Protein AF-A0A708JAF6-F1 (afdb_monomer_lite)

Organism: Salmonella typhimurium (NCBI:txid90371)

pLDDT: mean 87.34, std 10.67, range [42.62, 97.62]

Secondary structure (DSSP, 8-state):
----TTSSHHHHHHHHHHHHHHHHHHHHHHHHHHHHHHHTTS------HHHHHHHHHHHHHHHHHHHHHTTTS-SS-S-HHHHHHHHHHHHHHHHHHHHHHHHHH-SS--HHHHHHHHHHHHHHHHHHHHHHHHHHTTPPPPHHHHHHHHHHHHHHHHHHHHHHHHHH---------TT-EEEETTEEEE----EEEE-SS-EEEE-

Structure (mmCIF, N/CA/C/O backbone):
data_AF-A0A708JAF6-F1
#
_entry.id   AF-A0A708JAF6-F1
#
loop_
_atom_site.group_PDB
_atom_site.id
_atom_site.type_symbol
_atom_site.label_atom_id
_atom_site.label_alt_id
_atom_site.label_comp_id
_atom_site.label_asym_id
_atom_site.label_entity_id
_atom_site.label_seq_id
_atom_site.pdbx_PDB_ins_code
_atom_site.Cartn_x
_atom_site.Cartn_y
_atom_site.Cartn_z
_atom_site.occupancy
_atom_site.B_iso_or_equiv
_atom_site.auth_seq_id
_atom_site.auth_comp_id
_atom_site.auth_asym_id
_atom_site.auth_atom_id
_atom_site.pdbx_PDB_model_num
ATOM 1 N N . ARG A 1 1 ? -0.748 -5.818 38.211 1.00 42.62 1 ARG A N 1
ATOM 2 C CA . ARG A 1 1 ? -1.254 -5.112 37.006 1.00 42.62 1 ARG A CA 1
ATOM 3 C C . ARG A 1 1 ? -0.192 -5.267 35.928 1.00 42.62 1 ARG A C 1
ATOM 5 O O . ARG A 1 1 ? 0.896 -4.754 36.128 1.00 42.62 1 ARG A O 1
ATOM 12 N N . VAL A 1 2 ? -0.446 -6.034 34.867 1.00 44.44 2 VAL A N 1
ATOM 13 C CA . VAL A 1 2 ? 0.501 -6.142 33.743 1.00 44.44 2 VAL A CA 1
ATOM 14 C C . VAL A 1 2 ? 0.486 -4.796 33.017 1.00 44.44 2 VAL A C 1
ATOM 16 O O . VAL A 1 2 ? -0.571 -4.365 32.555 1.00 44.44 2 VAL A O 1
ATOM 19 N N . ASN A 1 3 ? 1.617 -4.091 33.000 1.00 45.62 3 ASN A N 1
ATOM 20 C CA . ASN A 1 3 ? 1.772 -2.847 32.252 1.00 45.62 3 ASN A CA 1
ATOM 21 C C . ASN A 1 3 ? 1.790 -3.185 30.757 1.00 45.62 3 ASN A C 1
ATOM 23 O O . ASN A 1 3 ? 2.832 -3.489 30.190 1.00 45.62 3 ASN A O 1
ATOM 27 N N . ASN A 1 4 ? 0.628 -3.131 30.108 1.00 55.91 4 ASN A N 1
ATOM 28 C CA . ASN A 1 4 ? 0.501 -3.274 28.656 1.00 55.91 4 ASN A CA 1
ATOM 29 C C . ASN A 1 4 ? 0.882 -1.968 27.933 1.00 55.91 4 ASN A C 1
ATOM 31 O O . ASN A 1 4 ? 0.171 -1.535 27.030 1.00 55.91 4 ASN A O 1
ATOM 35 N N . THR A 1 5 ? 1.973 -1.308 28.332 1.00 61.00 5 THR A N 1
ATOM 36 C CA . THR A 1 5 ? 2.406 -0.037 27.722 1.00 61.00 5 THR A CA 1
ATOM 37 C C . THR A 1 5 ? 2.677 -0.198 26.228 1.00 61.00 5 THR A C 1
ATOM 39 O O . THR A 1 5 ? 2.333 0.690 25.463 1.00 61.00 5 THR A O 1
ATOM 42 N N . LEU A 1 6 ? 3.180 -1.366 25.806 1.00 61.47 6 LEU A N 1
ATOM 43 C CA . LEU A 1 6 ? 3.428 -1.708 24.400 1.00 61.47 6 LEU A CA 1
ATOM 44 C C . LEU A 1 6 ? 2.149 -1.965 23.578 1.00 61.47 6 LEU A C 1
ATOM 46 O O . LEU A 1 6 ? 2.173 -1.825 22.360 1.00 61.47 6 LEU A O 1
ATOM 50 N N . TRP A 1 7 ? 1.028 -2.332 24.213 1.00 65.19 7 TRP A N 1
ATOM 51 C CA . TRP A 1 7 ? -0.246 -2.617 23.534 1.00 65.19 7 TRP A CA 1
ATOM 52 C C . TRP A 1 7 ? -1.235 -1.466 23.742 1.00 65.19 7 TRP A C 1
ATOM 54 O O . TRP A 1 7 ? -2.278 -1.604 24.387 1.00 65.19 7 TRP A O 1
ATOM 64 N N . SER A 1 8 ? -0.876 -0.298 23.213 1.00 73.38 8 SER A N 1
ATOM 65 C CA . SER A 1 8 ? -1.674 0.927 23.279 1.00 73.38 8 SER A CA 1
ATOM 66 C C . SER A 1 8 ? -1.803 1.571 21.894 1.00 73.38 8 SER A C 1
ATOM 68 O O . SER A 1 8 ? -0.958 1.357 21.024 1.00 73.38 8 SER A O 1
ATOM 70 N N . ARG A 1 9 ? -2.852 2.383 21.674 1.00 75.19 9 ARG A N 1
ATOM 71 C CA . ARG A 1 9 ? -2.982 3.173 20.430 1.00 75.19 9 ARG A CA 1
ATOM 72 C C . ARG A 1 9 ? -1.775 4.067 20.205 1.00 75.19 9 ARG A C 1
ATOM 74 O O . ARG A 1 9 ? -1.311 4.178 19.081 1.00 75.19 9 ARG A O 1
ATOM 81 N N . GLU A 1 10 ? -1.286 4.686 21.271 1.00 81.75 10 GLU A N 1
ATOM 82 C CA . GLU A 1 10 ? -0.154 5.608 21.232 1.00 81.75 10 GLU A CA 1
ATOM 83 C C . GLU A 1 10 ? 1.108 4.896 20.737 1.00 81.75 10 GLU A C 1
ATOM 85 O O . GLU A 1 10 ? 1.770 5.392 19.831 1.00 81.75 10 GLU A O 1
ATOM 90 N N . SER A 1 11 ? 1.386 3.687 21.235 1.00 84.19 11 SER A N 1
ATOM 91 C CA . SER A 1 11 ? 2.521 2.879 20.774 1.00 84.19 11 SER A CA 1
ATOM 92 C C . SER A 1 11 ? 2.379 2.426 19.322 1.00 84.19 11 SER A C 1
ATOM 94 O O . SER A 1 11 ? 3.360 2.459 18.585 1.00 84.19 11 SER A O 1
ATOM 96 N N . LEU A 1 12 ? 1.175 2.036 18.886 1.00 86.38 12 LEU A N 1
ATOM 97 C CA . LEU A 1 12 ? 0.928 1.637 17.494 1.00 86.38 12 LEU A CA 1
ATOM 98 C C . LEU A 1 12 ? 1.050 2.824 16.527 1.00 86.38 12 LEU A C 1
ATOM 100 O O . LEU A 1 12 ? 1.650 2.691 15.463 1.00 86.38 12 LEU A O 1
ATOM 104 N N . LEU A 1 13 ? 0.529 3.994 16.910 1.00 87.62 13 LEU A N 1
ATOM 105 C CA . LEU A 1 13 ? 0.666 5.233 16.140 1.00 87.62 13 LEU A CA 1
ATOM 106 C C . LEU A 1 13 ? 2.128 5.679 16.062 1.00 87.62 13 LEU A C 1
ATOM 108 O O . LEU A 1 13 ? 2.605 6.018 14.981 1.00 87.62 13 LEU A O 1
ATOM 112 N N . LEU A 1 14 ? 2.854 5.631 17.182 1.00 91.00 14 LEU A N 1
ATOM 113 C CA . LEU A 1 14 ? 4.282 5.935 17.217 1.00 91.00 14 LEU A CA 1
ATOM 114 C C . LEU A 1 14 ? 5.073 4.971 16.325 1.00 91.00 14 LEU A C 1
ATOM 116 O O . LEU A 1 14 ? 5.890 5.421 15.526 1.00 91.00 14 LEU A O 1
ATOM 120 N N . GLY A 1 15 ? 4.796 3.666 16.412 1.00 92.12 15 GLY A N 1
ATOM 121 C CA . GLY A 1 15 ? 5.429 2.647 15.575 1.00 92.12 15 GLY A CA 1
ATOM 122 C C . GLY A 1 15 ? 5.213 2.898 14.082 1.00 92.12 15 GLY A C 1
ATOM 123 O O . GLY A 1 15 ? 6.174 2.896 13.316 1.00 92.12 15 GLY A O 1
ATOM 124 N N . ASN A 1 16 ? 3.979 3.210 13.672 1.00 94.06 16 ASN A N 1
ATOM 125 C CA . ASN A 1 16 ? 3.687 3.579 12.285 1.00 94.06 16 ASN A CA 1
ATOM 126 C C . ASN A 1 16 ? 4.417 4.847 11.842 1.00 94.06 16 ASN A C 1
ATOM 128 O O . ASN A 1 16 ? 4.967 4.873 10.744 1.00 94.06 16 ASN A O 1
ATOM 132 N N . ASN A 1 17 ? 4.472 5.879 12.683 1.00 94.88 17 ASN A N 1
ATOM 133 C CA . ASN A 1 17 ? 5.186 7.109 12.347 1.00 94.88 17 ASN A CA 1
ATOM 134 C C . ASN A 1 17 ? 6.692 6.872 12.181 1.00 94.88 17 ASN A C 1
ATOM 136 O O . ASN A 1 17 ? 7.295 7.434 11.271 1.00 94.88 17 ASN A O 1
ATOM 140 N N . VAL A 1 18 ? 7.300 6.011 13.002 1.00 96.00 18 VAL A N 1
ATOM 141 C CA . VAL A 1 18 ? 8.709 5.618 12.841 1.00 96.00 18 VAL A CA 1
ATOM 142 C C . VAL A 1 18 ? 8.929 4.913 11.502 1.00 96.00 18 VAL A C 1
ATOM 144 O O . VAL A 1 18 ? 9.870 5.256 10.790 1.00 96.00 18 VAL A O 1
ATOM 147 N N . LEU A 1 19 ? 8.049 3.983 11.121 1.00 96.38 19 LEU A N 1
ATOM 148 C CA . LEU A 1 19 ? 8.133 3.298 9.826 1.00 96.38 19 LEU A CA 1
ATOM 149 C C . LEU A 1 19 ? 7.952 4.263 8.647 1.00 96.38 19 LEU A C 1
ATOM 151 O O . LEU A 1 19 ? 8.686 4.166 7.667 1.00 96.38 19 LEU A O 1
ATOM 155 N N . LEU A 1 20 ? 7.035 5.230 8.753 1.00 95.25 20 LEU A N 1
ATOM 156 C CA . LEU A 1 20 ? 6.842 6.269 7.736 1.00 95.25 20 LEU A CA 1
ATOM 157 C C . LEU A 1 20 ? 8.069 7.175 7.598 1.00 95.25 20 LEU A C 1
ATOM 159 O O . LEU A 1 20 ? 8.484 7.474 6.480 1.00 95.25 20 LEU A O 1
ATOM 163 N N . MET A 1 21 ? 8.688 7.580 8.711 1.00 97.38 21 MET A N 1
ATOM 164 C CA . MET A 1 21 ? 9.940 8.343 8.676 1.00 97.38 21 MET A CA 1
ATOM 165 C C . MET A 1 21 ? 11.080 7.526 8.064 1.00 97.38 21 MET A C 1
ATOM 167 O O . MET A 1 21 ? 11.833 8.049 7.248 1.00 97.38 21 MET A O 1
ATOM 171 N N . ALA A 1 22 ? 11.189 6.239 8.401 1.00 97.00 22 ALA A N 1
ATOM 172 C CA . ALA A 1 22 ? 12.177 5.352 7.796 1.00 97.00 22 ALA A CA 1
ATOM 173 C C . ALA A 1 22 ? 11.961 5.213 6.280 1.00 97.00 22 ALA A C 1
ATOM 175 O O . ALA A 1 22 ? 12.914 5.346 5.516 1.00 97.00 22 ALA A O 1
ATOM 176 N N . ALA A 1 23 ? 10.716 5.026 5.829 1.00 95.75 23 ALA A N 1
ATOM 177 C CA . ALA A 1 23 ? 10.378 4.967 4.407 1.00 95.75 23 ALA A CA 1
ATOM 178 C C . ALA A 1 23 ? 10.730 6.274 3.682 1.00 95.75 23 ALA A C 1
ATOM 180 O O . ALA A 1 23 ? 11.329 6.244 2.608 1.00 95.75 23 ALA A O 1
ATOM 181 N N . MET A 1 24 ? 10.433 7.422 4.296 1.00 96.56 24 MET A N 1
ATOM 182 C CA . MET A 1 24 ? 10.825 8.731 3.774 1.00 96.56 24 MET A CA 1
ATOM 183 C C . MET A 1 24 ? 12.349 8.851 3.634 1.00 96.56 24 MET A C 1
ATOM 185 O O . MET A 1 24 ? 12.825 9.264 2.578 1.00 96.56 24 MET A O 1
ATOM 189 N N . LEU A 1 25 ? 13.121 8.441 4.646 1.00 96.50 25 LEU A N 1
ATOM 190 C CA . LEU A 1 25 ? 14.586 8.458 4.591 1.00 96.50 25 LEU A CA 1
ATOM 191 C C . LEU A 1 25 ? 15.138 7.531 3.504 1.00 96.50 25 LEU A C 1
ATOM 193 O O . LEU A 1 25 ? 16.071 7.919 2.808 1.00 96.50 25 LEU A O 1
ATOM 197 N N . VAL A 1 26 ? 14.559 6.342 3.313 1.00 95.75 26 VAL A N 1
ATOM 198 C CA . VAL A 1 26 ? 14.958 5.423 2.234 1.00 95.75 26 VAL A CA 1
ATOM 199 C C . VAL A 1 26 ? 14.767 6.072 0.863 1.00 95.75 26 VAL A C 1
ATOM 201 O O . VAL A 1 26 ? 15.676 6.011 0.037 1.00 95.75 26 VAL A O 1
ATOM 204 N N . VAL A 1 27 ? 13.629 6.731 0.621 1.00 94.94 27 VAL A N 1
ATOM 205 C CA . VAL A 1 27 ? 13.378 7.444 -0.645 1.00 94.94 27 VAL A CA 1
ATOM 20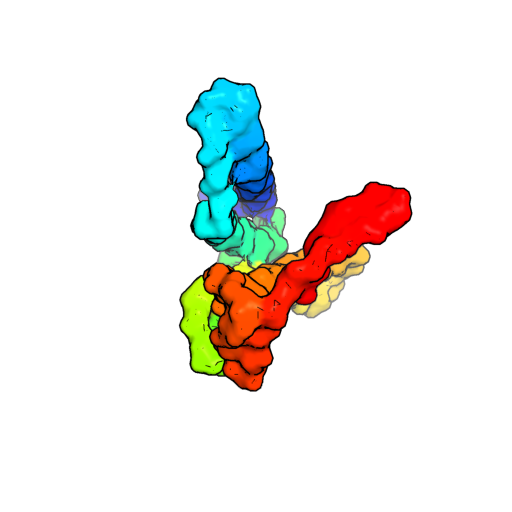6 C C . VAL A 1 27 ? 14.335 8.616 -0.813 1.00 94.94 27 VAL A C 1
ATOM 208 O O . VAL A 1 27 ? 14.950 8.768 -1.869 1.00 94.94 27 VAL A O 1
ATOM 211 N N . LEU A 1 28 ? 14.493 9.430 0.229 1.00 95.00 28 LEU A N 1
ATOM 212 C CA . LEU A 1 28 ? 15.362 10.600 0.207 1.00 95.00 28 LEU A CA 1
ATOM 213 C C . LEU A 1 28 ? 16.816 10.210 -0.086 1.00 95.00 28 LEU A C 1
ATOM 215 O O . LEU A 1 28 ? 17.451 10.789 -0.962 1.00 95.00 28 LEU A O 1
ATOM 219 N N . LEU A 1 29 ? 17.338 9.195 0.604 1.00 93.94 29 LEU A N 1
ATOM 220 C CA . LEU A 1 29 ? 18.701 8.712 0.399 1.00 93.94 29 LEU A CA 1
ATOM 221 C C . LEU A 1 29 ? 18.853 8.024 -0.956 1.00 93.94 29 LEU A C 1
ATOM 223 O O . LEU A 1 29 ? 19.803 8.317 -1.673 1.00 93.94 29 LEU A O 1
ATOM 227 N N . GLY A 1 30 ? 17.914 7.159 -1.341 1.00 92.50 30 GLY A N 1
ATOM 228 C CA . GLY A 1 30 ? 17.967 6.454 -2.622 1.00 92.50 30 GLY A CA 1
ATOM 229 C C . GLY A 1 30 ? 17.952 7.394 -3.832 1.00 92.50 30 GLY A C 1
ATOM 230 O O . GLY A 1 30 ? 18.537 7.067 -4.860 1.00 92.50 30 GLY A O 1
ATOM 231 N N . THR A 1 31 ? 17.340 8.576 -3.702 1.00 92.75 31 THR A N 1
ATOM 232 C CA . THR A 1 31 ? 17.272 9.585 -4.772 1.00 92.75 31 THR A CA 1
ATOM 233 C C . THR A 1 31 ? 18.426 10.590 -4.733 1.00 92.75 31 THR A C 1
ATOM 235 O O . THR A 1 31 ? 18.973 10.928 -5.783 1.00 92.75 31 THR A O 1
ATOM 238 N N . LEU A 1 32 ? 18.844 11.054 -3.550 1.00 93.50 32 LEU A N 1
ATOM 239 C CA . LEU A 1 32 ? 19.892 12.075 -3.421 1.00 93.50 32 LEU A CA 1
ATOM 240 C C . LEU A 1 32 ? 21.313 11.506 -3.411 1.00 93.50 32 LEU A C 1
ATOM 242 O O . LEU A 1 32 ? 22.227 12.165 -3.908 1.00 93.50 32 LEU A O 1
ATOM 246 N N . LEU A 1 33 ? 21.527 10.299 -2.878 1.00 92.50 33 LEU A N 1
ATOM 247 C CA . LEU A 1 33 ? 22.863 9.704 -2.773 1.00 92.50 33 LEU A CA 1
ATOM 248 C C . LEU A 1 33 ? 23.549 9.548 -4.145 1.00 92.50 33 LEU A C 1
ATOM 250 O O . LEU A 1 33 ? 24.703 9.970 -4.256 1.00 92.50 33 LEU A O 1
ATOM 254 N N . PRO A 1 34 ? 22.879 9.048 -5.208 1.00 91.56 34 PRO A N 1
ATOM 255 C CA . PRO A 1 34 ? 23.449 9.019 -6.559 1.00 91.56 34 PRO A CA 1
ATOM 256 C C . PRO A 1 34 ? 23.925 10.388 -7.055 1.00 91.56 34 PRO A C 1
ATOM 258 O O . PRO A 1 34 ? 24.996 10.503 -7.656 1.00 91.56 34 PRO A O 1
ATOM 261 N N . LEU A 1 35 ? 23.137 11.436 -6.788 1.00 92.06 35 LEU A N 1
ATOM 262 C CA . LEU A 1 35 ? 23.437 12.795 -7.224 1.00 92.06 35 LEU A CA 1
ATOM 263 C C . LEU A 1 35 ? 24.657 13.349 -6.485 1.00 92.06 35 LEU A C 1
ATOM 265 O O . LEU A 1 35 ? 25.577 13.853 -7.124 1.00 92.06 35 LEU A O 1
ATOM 269 N N . VAL A 1 36 ? 24.696 13.211 -5.159 1.00 93.25 36 VAL A N 1
ATOM 270 C CA . VAL A 1 36 ? 25.827 13.661 -4.334 1.00 93.25 36 VAL A CA 1
ATOM 271 C C . VAL A 1 36 ? 27.109 12.930 -4.729 1.00 93.25 36 VAL A C 1
ATOM 273 O O . VAL A 1 36 ? 28.137 13.567 -4.941 1.00 93.25 36 VAL A O 1
ATOM 276 N N . HIS A 1 37 ? 27.047 11.609 -4.907 1.00 93.81 37 HIS A N 1
ATOM 277 C CA . HIS A 1 37 ? 28.200 10.800 -5.301 1.00 93.81 37 HIS A CA 1
ATOM 278 C C . HIS A 1 37 ? 28.786 11.243 -6.649 1.00 93.81 37 HIS A C 1
ATOM 280 O O . HIS A 1 37 ? 30.005 11.361 -6.796 1.00 93.81 37 HIS A O 1
ATOM 286 N N . LYS A 1 38 ? 27.912 11.581 -7.606 1.00 91.75 38 LYS A N 1
ATOM 287 C CA . LYS A 1 38 ? 28.315 12.137 -8.900 1.00 91.75 38 LYS A CA 1
ATOM 288 C C . LYS A 1 38 ? 28.996 13.500 -8.754 1.00 91.75 38 LYS A C 1
ATOM 290 O O . LYS A 1 38 ? 30.008 13.730 -9.408 1.00 91.75 38 LYS A O 1
ATOM 295 N N . GLN A 1 39 ? 28.476 14.386 -7.904 1.00 92.50 39 GLN A N 1
ATOM 296 C CA . GLN A 1 39 ? 29.045 15.728 -7.713 1.00 92.50 39 GLN A CA 1
ATOM 297 C C . GLN A 1 39 ? 30.378 15.728 -6.957 1.00 92.50 39 GLN A C 1
ATOM 299 O O . GLN A 1 39 ? 31.215 16.591 -7.194 1.00 92.50 39 GLN A O 1
ATOM 304 N N . LEU A 1 40 ? 30.608 14.742 -6.090 1.00 94.06 40 LEU A N 1
ATOM 305 C CA . LEU A 1 40 ? 31.881 14.568 -5.384 1.00 94.06 40 LEU A CA 1
ATOM 306 C C . LEU A 1 40 ? 32.976 13.915 -6.246 1.00 94.06 40 LEU A C 1
ATOM 308 O O . LEU A 1 40 ? 34.076 13.680 -5.754 1.00 94.06 40 LEU A O 1
ATOM 312 N N . GLY A 1 41 ? 32.696 13.594 -7.513 1.00 92.12 41 GLY A N 1
ATOM 313 C CA . GLY A 1 41 ? 33.662 12.952 -8.409 1.00 92.12 41 GLY A CA 1
ATOM 314 C C . GLY A 1 41 ? 33.949 11.484 -8.076 1.00 92.12 41 GLY A C 1
ATOM 315 O O . GLY A 1 41 ? 34.881 10.908 -8.627 1.00 92.12 41 GLY A O 1
ATOM 316 N N . LEU A 1 42 ? 33.142 10.856 -7.214 1.00 89.31 42 LEU A N 1
ATOM 317 C CA . LEU A 1 42 ? 33.308 9.457 -6.802 1.00 89.31 42 LEU A CA 1
ATOM 318 C C . LEU A 1 42 ? 32.793 8.460 -7.862 1.00 89.31 42 LEU A C 1
ATOM 320 O O . LEU A 1 42 ? 32.952 7.251 -7.717 1.00 89.31 42 LEU A O 1
ATOM 324 N N . GLY A 1 43 ? 32.177 8.961 -8.938 1.00 87.56 43 GLY A N 1
ATOM 325 C CA . GLY A 1 43 ? 31.582 8.181 -10.025 1.00 87.56 43 GLY A CA 1
ATOM 326 C C . GLY A 1 43 ? 30.053 8.228 -10.015 1.00 87.56 43 GLY A C 1
ATOM 327 O O . GLY A 1 43 ? 29.433 8.865 -9.165 1.00 87.56 43 GLY A O 1
ATOM 328 N N . SER A 1 44 ? 29.411 7.563 -10.973 1.00 83.94 44 SER A N 1
ATOM 329 C CA . SER A 1 44 ? 27.949 7.443 -11.012 1.00 83.94 44 SER A CA 1
ATOM 330 C C . SER A 1 44 ? 27.504 6.125 -10.388 1.00 83.94 44 SER A C 1
ATOM 332 O O . SER A 1 44 ? 27.832 5.060 -10.907 1.00 83.94 44 SER A O 1
ATOM 334 N N . ILE A 1 45 ? 26.719 6.201 -9.316 1.00 87.38 45 ILE A N 1
ATOM 335 C CA . ILE A 1 45 ? 25.975 5.056 -8.782 1.00 87.38 45 ILE A CA 1
ATOM 336 C C . ILE A 1 45 ? 24.542 5.155 -9.301 1.00 87.38 45 ILE A C 1
ATOM 338 O O . ILE A 1 45 ? 23.985 6.249 -9.350 1.00 87.38 45 ILE A O 1
ATOM 342 N N . SER A 1 46 ? 23.947 4.027 -9.683 1.00 86.25 46 SER A N 1
ATOM 343 C CA . SER A 1 46 ? 22.524 3.941 -10.013 1.00 86.25 4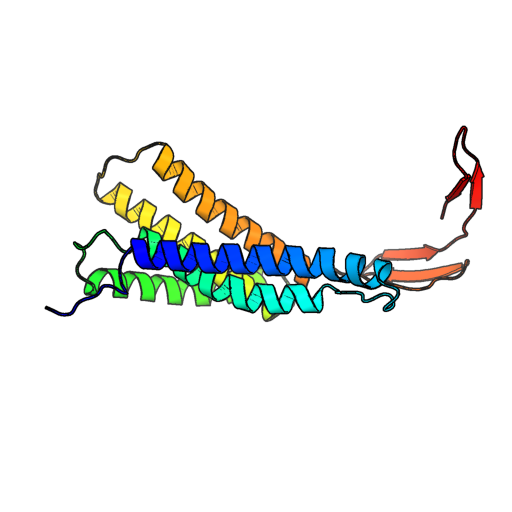6 SER A CA 1
ATOM 344 C C . SER A 1 46 ? 21.830 3.063 -8.980 1.00 86.25 46 SER A C 1
ATOM 346 O O . SER A 1 46 ? 22.251 1.931 -8.744 1.00 86.25 46 SER A O 1
ATOM 348 N N . VAL A 1 47 ? 20.786 3.595 -8.349 1.00 88.88 47 VAL A N 1
ATOM 349 C CA . VAL A 1 47 ? 19.928 2.845 -7.430 1.00 88.88 47 VAL A CA 1
ATOM 350 C C . VAL A 1 47 ? 18.643 2.528 -8.181 1.00 88.88 47 VAL A C 1
ATOM 352 O O . VAL A 1 47 ? 17.827 3.412 -8.425 1.00 88.88 47 VAL A O 1
ATOM 355 N N . GLY A 1 48 ? 18.509 1.273 -8.604 1.00 86.50 48 GLY A N 1
ATOM 356 C CA . GLY A 1 48 ? 17.370 0.809 -9.392 1.00 86.50 48 GLY A CA 1
ATOM 357 C C . GLY A 1 48 ? 16.198 0.309 -8.548 1.00 86.50 48 GLY A C 1
ATOM 358 O O . GLY A 1 48 ? 16.280 0.185 -7.323 1.00 86.50 48 GLY A O 1
ATOM 359 N N . GLU A 1 49 ? 15.129 -0.063 -9.247 1.00 85.88 49 GLU A N 1
ATOM 360 C CA . GLU A 1 49 ? 13.898 -0.636 -8.693 1.00 85.88 49 GLU A CA 1
ATOM 361 C C . GLU A 1 49 ? 14.124 -1.753 -7.646 1.00 85.88 49 GLU A C 1
ATOM 363 O O . GLU A 1 49 ? 13.512 -1.682 -6.577 1.00 85.88 49 GLU A O 1
ATOM 368 N N . PRO A 1 50 ? 15.049 -2.727 -7.833 1.00 88.56 50 PRO A N 1
ATOM 369 C CA . PRO A 1 50 ? 15.205 -3.835 -6.885 1.00 88.56 50 PRO A CA 1
ATOM 370 C C . PRO A 1 50 ? 15.550 -3.399 -5.454 1.00 88.56 50 PRO A C 1
ATOM 372 O O . PRO A 1 50 ? 15.106 -4.028 -4.487 1.00 88.56 50 PRO A O 1
ATOM 375 N N . PHE A 1 51 ? 16.314 -2.310 -5.302 1.00 91.12 51 PHE A N 1
ATOM 376 C CA . PHE A 1 51 ? 16.643 -1.746 -3.992 1.00 91.12 51 PHE A CA 1
ATOM 377 C C . PHE A 1 51 ? 15.384 -1.223 -3.295 1.00 91.12 51 PHE A C 1
ATOM 379 O O . PHE A 1 51 ? 15.105 -1.604 -2.155 1.00 91.12 51 PHE A O 1
ATOM 386 N N . PHE A 1 52 ? 14.603 -0.394 -3.993 1.00 90.88 52 PHE A N 1
ATOM 387 C CA . PHE A 1 52 ? 13.379 0.186 -3.447 1.00 90.88 52 PHE A CA 1
ATOM 388 C C . PHE A 1 52 ? 12.352 -0.894 -3.130 1.00 90.88 52 PHE A C 1
ATOM 390 O O . PHE A 1 52 ? 11.825 -0.893 -2.024 1.00 90.88 52 PHE A O 1
ATOM 397 N N . ASN A 1 53 ? 12.147 -1.865 -4.019 1.00 89.75 53 ASN A N 1
ATOM 398 C CA . ASN A 1 53 ? 11.207 -2.968 -3.807 1.00 89.75 53 ASN A CA 1
ATOM 399 C C . ASN A 1 53 ? 11.520 -3.747 -2.538 1.00 89.75 53 ASN A C 1
ATOM 401 O O . ASN A 1 53 ? 10.638 -4.012 -1.721 1.00 89.75 53 ASN A O 1
ATOM 405 N N . THR A 1 54 ? 12.795 -4.081 -2.349 1.00 91.44 54 THR A N 1
ATOM 406 C CA . THR A 1 54 ? 13.242 -4.832 -1.179 1.00 91.44 54 THR A CA 1
ATOM 407 C C . THR A 1 54 ? 13.023 -4.012 0.089 1.00 91.44 54 THR A C 1
ATOM 409 O O . THR A 1 54 ? 12.354 -4.475 1.011 1.00 91.44 54 THR A O 1
ATOM 412 N N . MET A 1 55 ? 13.525 -2.774 0.135 1.00 93.88 55 MET A N 1
ATOM 413 C CA . MET A 1 55 ? 13.405 -1.913 1.319 1.00 93.88 55 MET A CA 1
ATOM 414 C C . MET A 1 55 ? 11.948 -1.587 1.660 1.00 93.88 55 MET A C 1
ATOM 416 O O . MET A 1 55 ? 11.551 -1.682 2.821 1.00 93.88 55 MET A O 1
ATOM 420 N N . PHE A 1 56 ? 11.127 -1.258 0.660 1.00 91.12 56 PHE A N 1
ATOM 421 C CA . PHE A 1 56 ? 9.707 -0.990 0.862 1.00 91.12 56 PHE A CA 1
ATOM 422 C C . PHE A 1 56 ? 8.950 -2.232 1.301 1.00 91.12 56 PHE A C 1
ATOM 424 O O . PHE A 1 56 ? 8.080 -2.104 2.149 1.00 91.12 56 PHE A O 1
ATOM 431 N N . THR A 1 57 ? 9.291 -3.428 0.824 1.00 90.88 57 THR A N 1
ATOM 432 C CA . THR A 1 57 ? 8.657 -4.657 1.325 1.00 90.88 57 THR A CA 1
ATOM 433 C C . THR A 1 57 ? 8.917 -4.830 2.824 1.00 90.88 57 THR A C 1
ATOM 435 O O . THR A 1 57 ? 7.978 -5.035 3.594 1.00 90.88 57 THR A O 1
ATOM 438 N N . TRP A 1 58 ? 10.165 -4.654 3.271 1.00 94.19 58 TRP A N 1
ATOM 439 C CA . TRP A 1 58 ? 10.525 -4.754 4.693 1.00 94.19 58 TRP A CA 1
ATOM 440 C C . TRP A 1 58 ? 9.861 -3.694 5.577 1.00 94.19 58 TRP A C 1
ATOM 442 O O . TRP A 1 58 ? 9.582 -3.971 6.741 1.00 94.19 58 TRP A O 1
ATOM 452 N N . LEU A 1 59 ? 9.598 -2.499 5.047 1.00 95.69 59 LEU A N 1
ATOM 453 C CA . LEU A 1 59 ? 8.975 -1.403 5.795 1.00 95.69 59 LEU A CA 1
ATOM 454 C C . LEU A 1 59 ? 7.443 -1.435 5.743 1.00 95.69 59 LEU A C 1
ATOM 456 O O . LEU A 1 59 ? 6.783 -1.209 6.757 1.00 95.69 59 LEU A O 1
ATOM 460 N N . MET A 1 60 ? 6.866 -1.727 4.578 1.00 94.19 60 MET A N 1
ATOM 461 C CA . MET A 1 60 ? 5.424 -1.651 4.342 1.00 94.19 60 MET A CA 1
ATOM 462 C C . MET A 1 60 ? 4.672 -2.825 4.953 1.00 94.19 60 MET A C 1
ATOM 464 O O . MET A 1 60 ? 3.560 -2.624 5.430 1.00 94.19 60 MET A O 1
ATOM 468 N N . VAL A 1 61 ? 5.271 -4.019 5.026 1.00 94.81 61 VAL A N 1
ATOM 469 C CA . VAL A 1 61 ? 4.647 -5.176 5.690 1.00 94.81 61 VAL A CA 1
ATOM 470 C C . VAL A 1 61 ? 4.352 -4.897 7.172 1.00 94.81 61 VAL A C 1
ATOM 472 O O . VAL A 1 61 ? 3.183 -4.980 7.560 1.00 94.81 61 VAL A O 1
ATOM 475 N N . PRO A 1 62 ? 5.330 -4.527 8.026 1.00 95.12 62 PRO A N 1
ATOM 476 C CA . PRO A 1 62 ? 5.035 -4.205 9.420 1.00 95.12 62 PRO A CA 1
ATOM 477 C C . PRO A 1 62 ? 4.147 -2.962 9.549 1.00 95.12 62 PRO A C 1
ATOM 479 O O . PRO A 1 62 ? 3.277 -2.932 10.418 1.00 95.12 62 PRO A O 1
ATOM 482 N N . PHE A 1 63 ? 4.299 -1.974 8.665 1.00 95.62 63 PHE A N 1
ATOM 483 C CA . PHE A 1 63 ? 3.451 -0.782 8.652 1.00 95.62 63 PHE A CA 1
ATOM 484 C C . PHE A 1 63 ? 1.979 -1.132 8.398 1.00 95.62 63 PHE A C 1
ATOM 486 O O . PHE A 1 63 ? 1.112 -0.743 9.176 1.00 95.62 63 PHE A O 1
ATOM 493 N N . ALA A 1 64 ? 1.681 -1.928 7.369 1.00 95.12 64 ALA A N 1
ATOM 494 C CA . ALA A 1 64 ? 0.326 -2.370 7.052 1.00 95.12 64 ALA A CA 1
ATOM 495 C C . ALA A 1 64 ? -0.294 -3.160 8.212 1.00 95.12 64 ALA A C 1
ATOM 497 O O . ALA A 1 64 ? -1.459 -2.943 8.562 1.00 95.12 64 ALA A O 1
ATOM 498 N N . LEU A 1 65 ? 0.497 -4.030 8.855 1.00 92.94 65 LEU A N 1
ATOM 499 C CA . LEU A 1 65 ? 0.059 -4.794 10.021 1.00 92.94 65 LEU A CA 1
ATOM 500 C C . LEU A 1 65 ? -0.361 -3.875 11.174 1.00 92.94 65 LEU A C 1
ATOM 502 O O . LEU A 1 65 ? -1.482 -3.998 11.676 1.00 92.94 65 LEU A O 1
ATOM 506 N N . LEU A 1 66 ? 0.504 -2.935 11.564 1.00 92.25 66 LEU A N 1
ATOM 507 C CA . LEU A 1 66 ? 0.238 -1.977 12.641 1.00 92.25 66 LEU A CA 1
ATOM 508 C C . LEU A 1 66 ? -0.922 -1.033 12.294 1.00 92.25 66 LEU A C 1
ATOM 510 O O . LEU A 1 66 ? -1.777 -0.774 13.144 1.00 92.25 66 LEU A O 1
ATOM 514 N N . LEU A 1 67 ? -0.985 -0.558 11.048 1.00 92.25 67 LEU A N 1
ATOM 515 C CA . LEU A 1 67 ? -2.034 0.329 10.546 1.00 92.25 67 LEU A CA 1
ATOM 516 C C . LEU A 1 67 ? -3.418 -0.314 10.630 1.00 92.25 67 LEU A C 1
ATOM 518 O O . LEU A 1 67 ? -4.341 0.314 11.138 1.00 92.25 67 LEU A O 1
ATOM 522 N N . GLY A 1 68 ? -3.564 -1.571 10.202 1.00 88.62 68 GLY A N 1
ATOM 523 C CA . GLY A 1 68 ? -4.845 -2.274 10.286 1.00 88.62 68 GLY A CA 1
ATOM 524 C C . GLY A 1 68 ? -5.314 -2.494 11.731 1.00 88.62 68 GLY A C 1
ATOM 525 O O . GLY A 1 68 ? -6.503 -2.392 12.033 1.00 88.62 68 GLY A O 1
ATOM 526 N N . VAL A 1 69 ? -4.387 -2.766 12.655 1.00 87.69 69 VAL A N 1
ATOM 527 C CA . VAL A 1 69 ? -4.710 -3.062 14.064 1.00 87.69 69 VAL A CA 1
ATOM 528 C C . VAL A 1 69 ? -4.975 -1.796 14.887 1.00 87.69 69 VAL A C 1
ATOM 530 O O . VAL A 1 69 ? -5.801 -1.823 15.804 1.00 87.69 69 VAL A O 1
ATOM 533 N N . GLY A 1 70 ? -4.308 -0.684 14.569 1.00 84.75 70 GLY A N 1
ATOM 534 C CA . GLY A 1 70 ? -4.364 0.577 15.317 1.00 84.75 70 GLY A CA 1
ATOM 535 C C . GLY A 1 70 ? -5.781 1.060 15.667 1.00 84.75 70 GLY A C 1
ATOM 536 O O . GLY A 1 70 ? -6.062 1.290 16.849 1.00 84.75 70 GLY A O 1
ATOM 537 N N . PRO A 1 71 ? -6.709 1.167 14.695 1.00 81.12 71 PRO A N 1
ATOM 538 C CA . PRO A 1 71 ? -8.085 1.598 14.947 1.00 81.12 71 PRO A CA 1
ATOM 539 C C . PRO A 1 71 ? -8.851 0.694 15.926 1.00 81.12 71 PRO A C 1
ATOM 541 O O . PRO A 1 71 ? -9.663 1.181 16.721 1.00 81.12 71 PRO A O 1
ATOM 544 N N . LEU A 1 72 ? -8.562 -0.610 15.929 1.00 78.00 72 LEU A N 1
ATOM 545 C CA . LEU A 1 72 ? -9.281 -1.619 16.713 1.00 78.00 72 LEU A CA 1
ATOM 546 C C . LEU A 1 72 ? -8.860 -1.669 18.182 1.00 78.00 72 LEU A C 1
ATOM 548 O O . LEU A 1 72 ? -9.676 -1.980 19.051 1.00 78.00 72 LEU A O 1
ATOM 552 N N . VAL A 1 73 ? -7.604 -1.352 18.488 1.00 73.75 73 VAL A N 1
ATOM 553 C CA . VAL A 1 73 ? -7.127 -1.282 19.873 1.00 73.75 73 VAL A CA 1
ATOM 554 C C . VAL A 1 73 ? -7.713 -0.024 20.494 1.00 73.75 73 VAL A C 1
ATOM 556 O O . VAL A 1 73 ? -7.236 1.051 20.198 1.00 73.75 73 VAL A O 1
ATOM 559 N N . ARG A 1 74 ? -8.772 -0.082 21.308 1.00 64.38 74 ARG A N 1
ATOM 560 C CA . ARG A 1 74 ? -9.309 1.120 21.990 1.00 64.38 74 ARG A CA 1
ATOM 561 C C . ARG A 1 74 ? -8.389 1.598 23.122 1.00 64.38 74 ARG A C 1
ATOM 563 O O . ARG A 1 74 ? -7.673 0.790 23.705 1.00 64.38 74 ARG A O 1
ATOM 570 N N . TRP A 1 75 ? -8.468 2.890 23.482 1.00 51.62 75 TRP A N 1
ATOM 571 C CA . TRP A 1 75 ? -7.839 3.477 24.686 1.00 51.62 75 TRP A CA 1
ATOM 572 C C . TRP A 1 75 ? -8.290 2.702 25.946 1.00 51.62 75 TRP A C 1
ATOM 574 O O . TRP A 1 75 ? -9.340 2.968 26.528 1.00 51.62 75 TRP A O 1
ATOM 584 N N . GLY A 1 76 ? -7.538 1.663 26.314 1.00 44.69 76 GLY A N 1
ATOM 585 C CA . GLY A 1 76 ? -7.542 1.002 27.623 1.00 44.69 76 GLY A CA 1
ATOM 586 C C . GLY A 1 76 ? -8.802 0.260 28.100 1.00 44.69 76 GLY A C 1
ATOM 587 O O . GLY A 1 76 ? -8.799 -0.166 29.252 1.00 44.69 76 GLY A O 1
ATOM 588 N N . ARG A 1 77 ? -9.877 0.096 27.307 1.00 52.19 77 ARG A N 1
ATOM 589 C CA . ARG A 1 77 ? -11.171 -0.433 27.823 1.00 52.19 77 ARG A CA 1
ATOM 590 C C . ARG A 1 77 ? -11.718 -1.723 27.202 1.00 52.19 77 ARG A C 1
ATOM 592 O O . ARG A 1 77 ? -12.676 -2.270 27.745 1.00 52.19 77 ARG A O 1
ATOM 599 N N . ASP A 1 78 ? -11.135 -2.247 26.125 1.00 55.50 78 ASP A N 1
ATOM 600 C CA . ASP A 1 78 ? -11.660 -3.467 25.492 1.00 55.50 78 ASP A CA 1
ATOM 601 C C . ASP A 1 78 ? -11.007 -4.742 26.047 1.00 55.50 78 ASP A C 1
ATOM 603 O O . ASP A 1 78 ? -9.789 -4.836 26.203 1.00 55.50 78 ASP A O 1
ATOM 607 N N . ARG A 1 79 ? -11.829 -5.765 26.324 1.00 57.03 79 ARG A N 1
ATOM 608 C CA . ARG A 1 79 ? -11.341 -7.087 26.743 1.00 57.03 79 ARG A CA 1
ATOM 609 C C . ARG A 1 79 ? -10.562 -7.735 25.579 1.00 57.03 79 ARG A C 1
ATOM 611 O O . ARG A 1 79 ? -11.160 -7.960 24.522 1.00 57.03 79 ARG A O 1
ATOM 618 N N . PRO A 1 80 ? -9.292 -8.146 25.766 1.00 59.59 80 PRO A N 1
ATOM 619 C CA . PRO A 1 80 ? -8.424 -8.653 24.690 1.00 59.59 80 PRO A CA 1
ATOM 620 C C . PRO A 1 80 ? -8.981 -9.889 23.959 1.00 59.59 80 PRO A C 1
ATOM 622 O O . PRO A 1 80 ? -8.661 -10.136 22.797 1.00 59.59 80 PRO A O 1
ATOM 625 N N . ARG A 1 81 ? -9.881 -10.647 24.601 1.00 60.03 81 ARG A N 1
ATOM 626 C CA . ARG A 1 81 ? -10.510 -11.846 24.025 1.00 60.03 81 ARG A CA 1
ATOM 627 C C . ARG A 1 81 ? -11.402 -11.553 22.809 1.00 60.03 81 ARG A C 1
ATOM 629 O O . ARG A 1 81 ? -11.467 -12.395 21.916 1.00 60.03 81 ARG A O 1
ATOM 636 N N . ASN A 1 82 ? -12.059 -10.391 22.754 1.00 68.50 82 ASN A N 1
ATOM 637 C CA . ASN A 1 82 ? -12.951 -10.041 21.640 1.00 68.50 82 ASN A CA 1
ATOM 638 C C . ASN A 1 82 ? -12.167 -9.548 20.416 1.00 68.50 82 ASN A C 1
ATOM 640 O O . ASN A 1 82 ? -12.493 -9.927 19.294 1.00 68.50 82 ASN A O 1
ATOM 644 N N . ILE A 1 83 ? -11.085 -8.795 20.638 1.00 76.06 83 ILE A N 1
ATOM 645 C CA . ILE A 1 83 ? -10.186 -8.332 19.571 1.00 76.06 83 ILE A CA 1
ATOM 646 C C . ILE A 1 83 ? -9.475 -9.524 18.923 1.00 76.06 83 ILE A C 1
ATOM 648 O O . ILE A 1 83 ? -9.414 -9.612 17.703 1.00 76.06 83 ILE A O 1
ATOM 652 N N . ARG A 1 84 ? -9.019 -10.503 19.716 1.00 80.94 84 ARG A N 1
ATOM 653 C CA . ARG A 1 84 ? -8.321 -11.686 19.192 1.00 80.94 84 ARG A CA 1
ATOM 654 C C . ARG A 1 84 ? -9.155 -12.488 18.188 1.00 80.94 84 ARG A C 1
ATOM 656 O O . ARG A 1 84 ? -8.610 -12.940 17.190 1.00 80.94 84 ARG A O 1
ATOM 663 N N . LYS A 1 85 ? -10.456 -12.679 18.444 1.00 81.75 85 LYS A N 1
ATOM 664 C CA . LYS A 1 85 ? -11.344 -13.387 17.501 1.00 81.75 85 LYS A CA 1
ATOM 665 C C . LYS A 1 85 ? -11.476 -12.629 16.181 1.00 81.75 85 LYS A C 1
ATOM 667 O O . LYS A 1 85 ? -11.418 -13.250 15.128 1.00 81.75 85 LYS A O 1
ATOM 672 N N . LEU A 1 86 ? -11.621 -11.305 16.254 1.00 83.44 86 LEU A N 1
ATOM 673 C CA . LEU A 1 86 ? -11.705 -10.459 15.070 1.00 83.44 86 LEU A CA 1
ATOM 674 C C . LEU A 1 86 ? -10.407 -10.492 14.259 1.00 83.44 86 LEU A C 1
ATOM 676 O O . LEU A 1 86 ? -10.464 -10.671 13.051 1.00 83.44 86 LEU A O 1
ATOM 680 N N . LEU A 1 87 ? -9.254 -10.366 14.921 1.00 85.56 87 LEU A N 1
ATOM 681 C CA . LEU A 1 87 ? -7.949 -10.416 14.261 1.00 85.56 87 LEU A CA 1
ATOM 682 C C . LEU A 1 87 ? -7.703 -11.766 13.587 1.00 85.56 87 LEU A C 1
ATOM 684 O O . LEU A 1 87 ? -7.196 -11.794 12.476 1.00 85.56 87 LEU A O 1
ATOM 688 N N . TRP A 1 88 ? -8.105 -12.874 14.216 1.00 86.94 88 TRP A N 1
ATOM 689 C CA . TRP A 1 88 ? -8.021 -14.193 13.585 1.00 86.94 88 TRP A CA 1
ATOM 690 C C . TRP A 1 88 ? -8.935 -14.322 12.370 1.00 86.94 88 TRP A C 1
ATOM 692 O O . TRP A 1 88 ? -8.488 -14.799 11.333 1.00 86.94 88 TRP A O 1
ATOM 702 N N . ALA A 1 89 ? -10.188 -13.874 12.475 1.00 85.94 89 ALA A N 1
ATOM 703 C CA . ALA A 1 89 ? -11.100 -13.869 11.336 1.00 85.94 89 ALA A CA 1
ATOM 704 C C . ALA A 1 89 ? -10.535 -13.020 10.189 1.00 85.94 89 ALA A C 1
ATOM 706 O O . ALA A 1 89 ? -10.477 -13.483 9.057 1.00 85.94 89 ALA A O 1
ATOM 707 N N . ALA A 1 90 ? -10.032 -11.822 10.490 1.00 88.19 90 ALA A N 1
ATOM 708 C CA . ALA A 1 90 ? -9.406 -10.955 9.503 1.00 88.19 90 ALA A CA 1
ATOM 709 C C . ALA A 1 90 ? -8.138 -11.569 8.897 1.00 88.19 90 ALA A C 1
ATOM 711 O O . ALA A 1 90 ? -7.950 -11.459 7.692 1.00 88.19 90 ALA A O 1
ATOM 712 N N . ALA A 1 91 ? -7.301 -12.247 9.688 1.00 89.50 91 ALA A N 1
ATOM 713 C CA . ALA A 1 91 ? -6.100 -12.923 9.200 1.00 89.50 91 ALA A CA 1
ATOM 714 C C . ALA A 1 91 ? -6.444 -14.042 8.214 1.00 89.50 91 ALA A C 1
ATOM 716 O O . ALA A 1 91 ? -5.852 -14.116 7.142 1.00 89.50 91 ALA A O 1
ATOM 717 N N . VAL A 1 92 ? -7.440 -14.870 8.542 1.00 91.50 92 VAL A N 1
ATOM 718 C CA . VAL A 1 92 ? -7.909 -15.943 7.656 1.00 91.50 92 VAL A CA 1
ATOM 719 C C . VAL A 1 92 ? -8.516 -15.361 6.382 1.00 91.50 92 VAL A C 1
ATOM 721 O O . VAL A 1 92 ? -8.126 -15.764 5.291 1.00 91.50 92 VAL A O 1
ATOM 724 N N . THR A 1 93 ? -9.410 -14.374 6.494 1.00 89.31 93 THR A N 1
ATOM 725 C CA . THR A 1 93 ? -10.013 -13.719 5.323 1.00 89.31 93 THR A CA 1
ATOM 726 C C . THR A 1 93 ? -8.950 -13.069 4.441 1.00 89.31 93 THR A C 1
ATOM 728 O O . THR A 1 93 ? -8.998 -13.207 3.225 1.00 89.31 93 THR A O 1
ATOM 731 N N . THR A 1 94 ? -7.961 -12.409 5.043 1.00 91.19 94 THR A N 1
ATOM 732 C CA . THR A 1 94 ? -6.837 -11.799 4.325 1.00 91.19 94 THR A CA 1
ATOM 733 C C . THR A 1 94 ? -6.037 -12.847 3.568 1.00 91.19 94 THR A C 1
ATOM 735 O O . THR A 1 94 ? -5.788 -12.657 2.385 1.00 91.19 94 THR A O 1
ATOM 738 N N . LEU A 1 95 ? -5.675 -13.955 4.219 1.00 92.06 95 LEU A N 1
ATOM 739 C CA . LEU A 1 95 ? -4.892 -15.026 3.604 1.00 92.06 95 LEU A CA 1
ATOM 740 C C . LEU A 1 95 ? -5.629 -15.676 2.426 1.00 92.06 95 LEU A C 1
ATOM 742 O O . LEU A 1 95 ? -5.021 -15.990 1.407 1.00 92.06 95 LEU A O 1
ATOM 746 N N . VAL A 1 96 ? -6.945 -15.865 2.554 1.00 92.62 96 VAL A N 1
ATOM 747 C CA . VAL A 1 96 ? -7.772 -16.398 1.466 1.00 92.62 96 VAL A CA 1
ATOM 748 C C . VAL A 1 96 ? -7.829 -15.400 0.312 1.00 92.62 96 VAL A C 1
ATOM 750 O O . VAL A 1 96 ? -7.509 -15.756 -0.819 1.00 92.62 96 VAL A O 1
ATOM 753 N N . LEU A 1 97 ? -8.191 -14.143 0.583 1.00 91.19 97 LEU A N 1
ATOM 754 C CA . LEU A 1 97 ? -8.342 -13.121 -0.455 1.00 91.19 97 LEU A CA 1
ATOM 755 C C . LEU A 1 97 ? -7.019 -12.783 -1.149 1.00 91.19 97 LEU A C 1
ATOM 757 O O . LEU A 1 97 ? -7.024 -12.507 -2.347 1.00 91.19 97 LEU A O 1
ATOM 761 N N . SER A 1 98 ? -5.891 -12.845 -0.438 1.00 91.38 98 SER A N 1
ATOM 762 C CA . SER A 1 98 ? -4.584 -12.499 -0.994 1.00 91.38 98 SER A CA 1
ATOM 763 C C . SER A 1 98 ? -4.106 -13.464 -2.074 1.00 91.38 98 SER A C 1
ATOM 765 O O . SER A 1 98 ? -3.303 -13.076 -2.914 1.00 91.38 98 SER A O 1
ATOM 767 N N . VAL A 1 99 ? -4.589 -14.708 -2.052 1.00 91.81 99 VAL A N 1
ATOM 768 C CA . VAL A 1 99 ? -4.294 -15.726 -3.070 1.00 91.81 99 VAL A CA 1
ATOM 769 C C . VAL A 1 99 ? -5.431 -15.826 -4.083 1.00 91.81 99 VAL A C 1
ATOM 771 O O . VAL A 1 99 ? -5.181 -15.912 -5.282 1.00 91.81 99 VAL A O 1
ATOM 774 N N . LEU A 1 100 ? -6.678 -15.769 -3.608 1.00 91.69 100 LEU A N 1
ATOM 775 C CA . LEU A 1 100 ? -7.866 -15.902 -4.444 1.00 91.69 100 LEU A CA 1
ATOM 776 C C . LEU A 1 100 ? -7.954 -14.784 -5.489 1.00 91.69 100 LEU A C 1
ATOM 778 O O . LEU A 1 100 ? -8.226 -15.063 -6.648 1.00 91.69 100 LEU A O 1
ATOM 782 N N . LEU A 1 101 ? -7.704 -13.526 -5.112 1.00 90.06 101 LEU A N 1
ATOM 783 C CA . LEU A 1 101 ? -7.854 -12.399 -6.038 1.00 90.06 101 LEU A CA 1
ATOM 784 C C . LEU A 1 101 ? -6.843 -12.440 -7.199 1.00 90.06 101 LEU A C 1
ATOM 786 O O . LEU A 1 101 ? -7.294 -12.349 -8.337 1.00 90.06 101 LEU A O 1
ATOM 790 N N . PRO A 1 102 ? -5.525 -12.640 -6.979 1.00 89.88 102 PRO A N 1
ATOM 791 C CA . PRO A 1 102 ? -4.592 -12.869 -8.084 1.00 89.88 102 PRO A CA 1
ATOM 792 C C . PRO A 1 102 ? -4.973 -14.065 -8.956 1.00 89.88 102 PRO A C 1
ATOM 794 O O . PRO A 1 102 ? -4.860 -13.976 -10.168 1.00 89.88 102 PRO A O 1
ATOM 797 N N . TRP A 1 103 ? -5.466 -15.154 -8.356 1.00 90.50 103 TRP A N 1
ATOM 798 C CA . TRP A 1 103 ? -5.880 -16.343 -9.103 1.00 90.50 103 TRP A CA 1
ATOM 799 C C . TRP A 1 103 ? -7.095 -16.108 -10.016 1.00 90.50 103 TRP A C 1
ATOM 801 O O . TRP A 1 103 ? -7.178 -16.718 -11.075 1.00 90.50 103 TRP A O 1
ATOM 811 N N . LEU A 1 104 ? -8.043 -15.246 -9.623 1.00 90.62 104 LEU A N 1
ATOM 812 C CA . LEU A 1 104 ? -9.193 -14.897 -10.471 1.00 90.62 104 LEU A CA 1
ATOM 813 C C . LEU A 1 104 ? -8.847 -13.906 -11.586 1.00 90.62 104 LEU A C 1
ATOM 815 O O . LEU A 1 104 ? -9.552 -13.869 -12.591 1.00 90.62 104 LEU A O 1
ATOM 819 N N . LEU A 1 105 ? -7.857 -13.043 -11.358 1.00 87.69 105 LEU A N 1
ATOM 820 C CA . LEU A 1 105 ? -7.574 -11.906 -12.233 1.00 87.69 105 LEU A CA 1
ATOM 821 C C . LEU A 1 105 ? -6.466 -12.192 -13.248 1.00 87.69 105 LEU A C 1
ATOM 823 O O . LEU A 1 105 ? -6.460 -11.563 -14.298 1.00 87.69 105 LEU A O 1
ATOM 827 N N . GLU A 1 106 ? -5.548 -13.111 -12.946 1.00 88.56 106 GLU A N 1
ATOM 828 C CA . GLU A 1 106 ? -4.344 -13.359 -13.741 1.00 88.56 106 GLU A CA 1
ATOM 829 C C . GLU A 1 106 ? -4.050 -14.859 -13.872 1.00 88.56 106 GLU A C 1
ATOM 831 O O . GLU A 1 106 ? -4.309 -15.650 -12.964 1.00 88.56 106 GLU A O 1
ATOM 836 N N . ASP A 1 107 ? -3.421 -15.253 -14.983 1.00 81.94 107 ASP A N 1
ATOM 837 C CA . ASP A 1 107 ? -3.113 -16.662 -15.286 1.00 81.94 107 ASP A CA 1
ATOM 838 C C . ASP A 1 107 ? -2.040 -17.269 -14.365 1.00 81.94 107 ASP A C 1
ATOM 840 O O . ASP A 1 107 ? -1.891 -18.492 -14.263 1.00 81.94 107 ASP A O 1
ATOM 844 N N . LYS A 1 108 ? -1.231 -16.422 -13.720 1.00 85.12 108 LYS A N 1
ATOM 845 C CA . LYS A 1 108 ? -0.119 -16.836 -12.859 1.00 85.12 108 LYS A CA 1
ATOM 846 C C . LYS A 1 108 ? -0.142 -16.054 -11.563 1.00 85.12 108 LYS A C 1
ATOM 848 O O . LYS A 1 108 ? -0.215 -14.836 -11.571 1.00 85.12 108 LYS A O 1
ATOM 853 N N . ILE A 1 109 ? 0.033 -16.752 -10.446 1.00 87.06 109 ILE A N 1
ATOM 854 C CA . ILE A 1 109 ? 0.144 -16.110 -9.137 1.00 87.06 109 ILE A CA 1
ATOM 855 C C . ILE A 1 109 ? 1.610 -15.771 -8.879 1.00 87.06 109 ILE A C 1
ATOM 857 O O . ILE A 1 109 ? 2.441 -16.662 -8.688 1.00 87.06 109 ILE A O 1
ATOM 861 N N . ILE A 1 110 ? 1.925 -14.480 -8.825 1.00 90.00 110 ILE A N 1
ATOM 862 C CA . ILE A 1 110 ? 3.244 -14.001 -8.409 1.00 90.00 110 ILE A CA 1
ATOM 863 C C . ILE A 1 110 ? 3.247 -13.797 -6.889 1.00 90.00 110 ILE A C 1
ATOM 865 O O . ILE A 1 110 ? 2.369 -13.141 -6.326 1.00 90.00 110 ILE A O 1
ATOM 869 N N . ALA A 1 111 ? 4.251 -14.356 -6.204 1.00 89.81 111 ALA A N 1
ATOM 870 C CA . ALA A 1 111 ? 4.332 -14.323 -4.740 1.00 89.81 111 ALA A CA 1
ATOM 871 C C . ALA A 1 111 ? 4.323 -12.890 -4.176 1.00 89.81 111 ALA A C 1
ATOM 873 O O . ALA A 1 111 ? 3.666 -12.626 -3.171 1.00 89.81 111 ALA A O 1
ATOM 874 N N . MET A 1 112 ? 4.997 -11.952 -4.846 1.00 89.31 112 MET A N 1
ATOM 875 C CA . MET A 1 112 ? 5.007 -10.543 -4.440 1.00 89.31 112 MET A CA 1
ATOM 876 C C . MET A 1 112 ? 3.641 -9.871 -4.592 1.00 89.31 112 MET A C 1
ATOM 878 O O . MET A 1 112 ? 3.247 -9.104 -3.713 1.00 89.31 112 MET A O 1
ATOM 882 N N . THR A 1 113 ? 2.864 -10.222 -5.621 1.00 91.94 113 THR A N 1
ATOM 883 C CA . THR A 1 113 ? 1.466 -9.786 -5.723 1.00 91.94 113 THR A CA 1
ATOM 884 C C . THR A 1 113 ? 0.653 -10.305 -4.543 1.00 91.94 113 THR A C 1
ATOM 886 O O . THR A 1 113 ? -0.094 -9.539 -3.943 1.00 91.94 113 THR A O 1
ATOM 889 N N . ALA A 1 114 ? 0.823 -11.573 -4.155 1.00 93.06 114 ALA A N 1
ATOM 890 C CA . ALA A 1 114 ? 0.111 -12.136 -3.009 1.00 93.06 114 ALA A CA 1
ATOM 891 C C . ALA A 1 114 ? 0.474 -11.424 -1.691 1.00 93.06 114 ALA A C 1
ATOM 893 O O . ALA A 1 114 ? -0.410 -11.155 -0.881 1.00 93.06 114 ALA A O 1
ATOM 894 N N . VAL A 1 115 ? 1.742 -11.048 -1.487 1.00 93.50 115 VAL A N 1
ATOM 895 C CA . VAL A 1 115 ? 2.168 -10.242 -0.325 1.00 93.50 115 VAL A CA 1
ATOM 896 C C . VAL A 1 115 ? 1.525 -8.851 -0.350 1.00 93.50 115 VAL A C 1
ATOM 898 O O . VAL A 1 115 ? 0.962 -8.418 0.657 1.00 93.50 115 VAL A O 1
ATOM 901 N N . GLY A 1 116 ? 1.548 -8.169 -1.498 1.00 94.50 116 GLY A N 1
ATOM 902 C CA . GLY A 1 116 ? 0.872 -6.882 -1.686 1.00 94.50 116 GLY A CA 1
ATOM 903 C C . GLY A 1 116 ? -0.626 -6.965 -1.392 1.00 94.50 116 GLY A C 1
ATOM 904 O O . GLY A 1 116 ? -1.169 -6.164 -0.630 1.00 94.50 116 GLY A O 1
ATOM 905 N N . MET A 1 117 ? -1.284 -8.002 -1.909 1.00 95.56 117 MET A N 1
ATOM 906 C CA . MET A 1 117 ? -2.700 -8.257 -1.669 1.00 95.56 117 MET A CA 1
ATOM 907 C C . MET A 1 117 ? -3.001 -8.615 -0.219 1.00 95.56 117 MET A C 1
ATOM 909 O O . MET A 1 117 ? -4.022 -8.177 0.303 1.00 95.56 117 MET A O 1
ATOM 913 N N . ALA A 1 118 ? -2.115 -9.331 0.472 1.00 95.56 118 ALA A N 1
ATOM 914 C CA . ALA A 1 118 ? -2.269 -9.584 1.899 1.00 95.56 118 ALA A CA 1
ATOM 915 C C . ALA A 1 118 ? -2.269 -8.270 2.695 1.00 95.56 118 ALA A C 1
ATOM 917 O O . ALA A 1 118 ? -3.138 -8.068 3.538 1.00 95.56 118 ALA A O 1
ATOM 918 N N . MET A 1 119 ? -1.364 -7.334 2.393 1.00 96.00 119 MET A N 1
ATOM 919 C CA . MET A 1 119 ? -1.358 -6.015 3.041 1.00 96.00 119 MET A CA 1
ATOM 920 C C . MET A 1 119 ? -2.635 -5.218 2.739 1.00 96.00 119 MET A C 1
ATOM 922 O O . MET A 1 119 ? -3.261 -4.687 3.660 1.00 96.00 119 MET A O 1
ATOM 926 N N . ALA A 1 120 ? -3.052 -5.161 1.471 1.00 96.44 120 ALA A N 1
ATOM 927 C CA . ALA A 1 120 ? -4.249 -4.433 1.053 1.00 96.44 120 ALA A CA 1
ATOM 928 C C . ALA A 1 120 ? -5.524 -5.005 1.697 1.00 96.44 120 ALA A C 1
ATOM 930 O O . ALA A 1 120 ? -6.302 -4.268 2.308 1.00 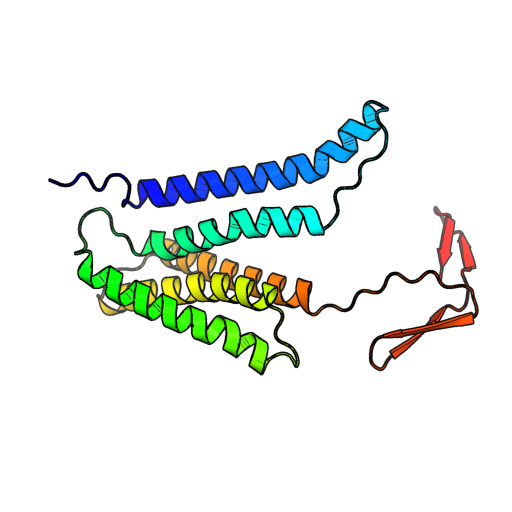96.44 120 ALA A O 1
ATOM 931 N N . CYS A 1 121 ? -5.716 -6.325 1.628 1.00 96.00 121 CYS A N 1
ATOM 932 C CA . CYS A 1 121 ? -6.859 -7.003 2.231 1.00 96.00 121 CYS A CA 1
ATOM 933 C C . CYS A 1 121 ? -6.856 -6.872 3.756 1.00 96.00 121 CYS A C 1
ATOM 935 O O . CYS A 1 121 ? -7.916 -6.635 4.329 1.00 96.00 121 CYS A O 1
ATOM 937 N N . TRP A 1 122 ? -5.694 -6.946 4.412 1.00 96.12 122 TRP A N 1
ATOM 938 C CA . TRP A 1 122 ? -5.583 -6.738 5.857 1.00 96.12 122 TRP A CA 1
ATOM 939 C C . TRP A 1 122 ? -6.115 -5.365 6.274 1.00 96.12 122 TRP A C 1
ATOM 941 O O . TRP A 1 122 ? -6.978 -5.267 7.150 1.00 96.12 122 TRP A O 1
ATOM 951 N N . ILE A 1 123 ? -5.645 -4.304 5.612 1.00 95.81 123 ILE A N 1
ATOM 952 C CA . ILE A 1 123 ? -6.066 -2.927 5.891 1.00 95.81 123 ILE A CA 1
ATOM 953 C C . ILE A 1 123 ? -7.562 -2.763 5.599 1.00 95.81 123 ILE A C 1
ATOM 955 O O . ILE A 1 123 ? -8.300 -2.251 6.442 1.00 95.81 123 ILE A O 1
ATOM 959 N N . ALA A 1 124 ? -8.024 -3.229 4.436 1.00 95.81 124 ALA A N 1
ATOM 960 C CA . ALA A 1 124 ? -9.411 -3.073 4.013 1.00 95.81 124 ALA A CA 1
ATOM 961 C C . ALA A 1 124 ? -10.390 -3.824 4.925 1.00 95.81 124 ALA A C 1
ATOM 963 O O . ALA A 1 124 ? -11.361 -3.240 5.405 1.00 95.81 124 ALA A O 1
ATOM 964 N N . VAL A 1 125 ? -10.124 -5.101 5.217 1.00 94.19 125 VAL A N 1
ATOM 965 C CA . VAL A 1 125 ? -10.986 -5.936 6.065 1.00 94.19 125 VAL A CA 1
ATOM 966 C C . VAL A 1 125 ? -11.083 -5.356 7.472 1.00 94.19 125 VAL A C 1
ATOM 968 O O . VAL A 1 125 ? -12.181 -5.292 8.022 1.00 94.19 125 VAL A O 1
ATOM 971 N N . LEU A 1 126 ? -9.973 -4.896 8.058 1.00 93.25 126 LEU A N 1
ATOM 972 C CA . LEU A 1 126 ? -9.992 -4.325 9.407 1.00 93.25 126 LEU A CA 1
ATOM 973 C C . LEU A 1 126 ? -10.663 -2.949 9.450 1.00 93.25 126 LEU A C 1
ATOM 975 O O . LEU A 1 126 ? -11.422 -2.692 10.386 1.00 93.25 126 LEU A O 1
ATOM 979 N N . ALA A 1 127 ? -10.465 -2.102 8.435 1.00 93.12 127 ALA A N 1
ATOM 980 C CA . ALA A 1 127 ? -11.159 -0.819 8.322 1.00 93.12 127 ALA A CA 1
ATOM 981 C C . ALA A 1 127 ? -12.681 -1.009 8.192 1.00 93.12 127 ALA A C 1
ATOM 983 O O . ALA A 1 127 ? -13.452 -0.370 8.909 1.00 93.12 127 ALA A O 1
ATOM 984 N N . VAL A 1 128 ? -13.123 -1.941 7.339 1.00 92.94 128 VAL A N 1
ATOM 985 C CA . VAL A 1 128 ? -14.547 -2.276 7.177 1.00 92.94 128 VAL A CA 1
ATOM 986 C C . VAL A 1 128 ? -15.109 -2.902 8.449 1.00 92.94 128 VAL A C 1
ATOM 988 O O . VAL A 1 128 ? -16.190 -2.523 8.894 1.00 92.94 128 VAL A O 1
ATOM 991 N N . ALA A 1 129 ? -14.390 -3.835 9.073 1.00 90.12 129 ALA A N 1
ATOM 992 C CA . ALA A 1 129 ? -14.845 -4.469 10.303 1.00 90.12 129 ALA A CA 1
ATOM 993 C C . ALA A 1 129 ? -15.000 -3.463 11.452 1.00 90.12 129 ALA A C 1
ATOM 995 O O . ALA A 1 129 ? -15.969 -3.546 12.211 1.00 90.12 129 ALA A O 1
ATOM 996 N N . GLU A 1 130 ? -14.080 -2.505 11.581 1.00 89.75 130 GLU A N 1
ATOM 997 C CA . GLU A 1 130 ? -14.186 -1.426 12.565 1.00 89.75 130 GLU A CA 1
ATOM 998 C C . GLU A 1 130 ? -15.401 -0.533 12.270 1.00 89.75 130 GLU A C 1
ATOM 1000 O O . GLU A 1 130 ? -16.201 -0.294 13.180 1.00 89.75 130 GLU A O 1
ATOM 1005 N N . ALA A 1 131 ? -15.621 -0.162 11.003 1.00 90.88 131 ALA A N 1
ATOM 1006 C CA . ALA A 1 131 ? -16.798 0.585 10.556 1.00 90.88 131 ALA A CA 1
ATOM 1007 C C . ALA A 1 131 ? -18.116 -0.121 10.876 1.00 90.88 131 ALA A C 1
ATOM 1009 O O . ALA A 1 131 ? -18.989 0.452 11.534 1.00 90.88 131 ALA A O 1
ATOM 1010 N N . VAL A 1 132 ? -18.244 -1.393 10.502 1.00 89.62 132 VAL A N 1
ATOM 1011 C CA . VAL A 1 132 ? -19.441 -2.201 10.765 1.00 89.62 132 VAL A CA 1
ATOM 1012 C C . VAL A 1 132 ? -19.692 -2.333 12.268 1.00 89.62 132 VAL A C 1
ATOM 1014 O O . VAL A 1 132 ? -20.825 -2.166 12.726 1.00 89.62 132 VAL A O 1
ATOM 1017 N N . GLN A 1 133 ? -18.656 -2.569 13.080 1.00 86.06 133 GLN A N 1
ATOM 1018 C CA . GLN A 1 133 ? -18.811 -2.643 14.537 1.00 86.06 133 GLN A CA 1
ATOM 1019 C C . GLN A 1 133 ? -19.222 -1.309 15.156 1.00 86.06 133 GLN A C 1
ATOM 1021 O O . GLN A 1 133 ? -19.989 -1.283 16.119 1.00 86.06 133 GLN A O 1
ATOM 1026 N N . ARG A 1 134 ? -18.706 -0.192 14.643 1.00 86.12 134 ARG A N 1
ATOM 1027 C CA . ARG A 1 134 ? -19.020 1.132 15.175 1.00 86.12 134 ARG A CA 1
ATOM 1028 C C . ARG A 1 134 ? -20.441 1.565 14.828 1.00 86.12 134 ARG A C 1
ATOM 1030 O O . ARG A 1 134 ? -21.138 2.087 15.699 1.00 86.12 134 ARG A O 1
ATOM 1037 N N . VAL A 1 135 ? -20.879 1.299 13.601 1.00 88.00 135 VAL A N 1
ATOM 1038 C CA . VAL A 1 135 ? -22.246 1.580 13.144 1.00 88.00 135 VAL A CA 1
ATOM 1039 C C . VAL A 1 135 ? -23.258 0.684 13.860 1.00 88.00 135 VAL A C 1
ATOM 1041 O O . VAL A 1 135 ? -24.229 1.191 14.412 1.00 88.00 135 VAL A O 1
ATOM 1044 N N . SER A 1 136 ? -23.004 -0.626 13.954 1.00 86.75 136 SER A N 1
ATOM 1045 C CA . SER A 1 136 ? -23.922 -1.571 14.621 1.00 86.75 136 SER A CA 1
ATOM 1046 C C . SER A 1 136 ? -24.110 -1.302 16.118 1.00 86.75 136 SER A C 1
ATOM 1048 O O . SER A 1 136 ? -25.164 -1.599 16.671 1.00 86.75 136 SER A O 1
ATOM 1050 N N . ARG A 1 137 ? -23.123 -0.691 16.786 1.00 85.00 137 ARG A N 1
ATOM 1051 C CA . ARG A 1 137 ? -23.225 -0.245 18.189 1.00 85.00 137 ARG A CA 1
ATOM 1052 C C . ARG A 1 137 ? -23.980 1.079 18.367 1.00 85.00 137 ARG A C 1
ATOM 1054 O O . ARG A 1 137 ? -24.080 1.550 19.497 1.00 85.00 137 ARG A O 1
ATOM 1061 N N . GLY A 1 138 ? -24.449 1.712 17.289 1.00 82.25 138 GLY A N 1
ATOM 1062 C CA . GLY A 1 138 ? -25.147 3.002 17.343 1.00 82.25 138 GLY A CA 1
ATOM 1063 C C . GLY A 1 138 ? -24.260 4.168 17.798 1.00 82.25 138 GLY A C 1
ATOM 1064 O O . GLY A 1 138 ? -24.755 5.198 18.253 1.00 82.25 138 GLY A O 1
ATOM 1065 N N . THR A 1 139 ? -22.934 4.019 17.721 1.00 82.75 139 THR A N 1
ATOM 1066 C CA . THR A 1 139 ? -22.004 5.083 18.117 1.00 82.75 139 THR A CA 1
ATOM 1067 C C . THR A 1 139 ? -22.052 6.235 17.114 1.00 82.75 139 THR A C 1
ATOM 1069 O O . THR A 1 139 ? -21.897 6.000 15.920 1.00 82.75 139 THR A O 1
ATOM 1072 N N . LYS A 1 140 ? -2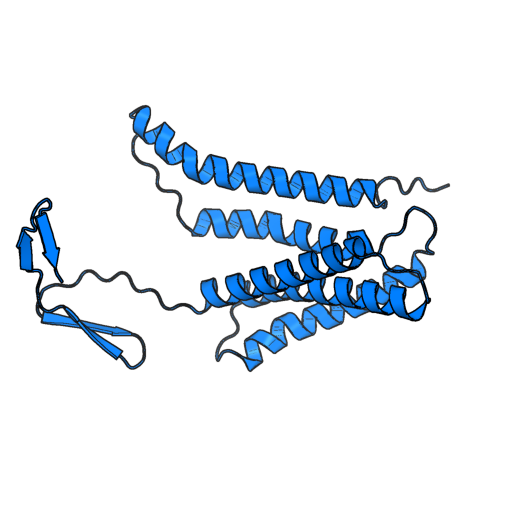2.180 7.487 17.583 1.00 83.12 140 LYS A N 1
ATOM 1073 C CA . LYS A 1 140 ? -22.134 8.666 16.697 1.00 83.12 140 LYS A CA 1
ATOM 1074 C C . LYS A 1 140 ? -20.828 8.687 15.889 1.00 83.12 140 LYS A C 1
ATOM 1076 O O . LYS A 1 140 ? -19.736 8.686 16.463 1.00 83.12 140 LYS A O 1
ATOM 1081 N N . THR A 1 141 ? -20.950 8.719 14.565 1.00 88.44 141 THR A N 1
ATOM 1082 C CA . THR A 1 141 ? -19.828 8.827 13.623 1.00 88.44 141 THR A CA 1
ATOM 1083 C C . THR A 1 141 ? -19.686 10.267 13.146 1.00 88.44 141 THR A C 1
ATOM 1085 O O . THR A 1 141 ? -20.663 10.862 12.699 1.00 88.44 141 THR A O 1
ATOM 1088 N N . SER A 1 142 ? -18.483 10.832 13.228 1.00 91.94 142 SER A N 1
ATOM 1089 C CA . SER A 1 142 ? -18.177 12.158 12.682 1.00 91.94 142 SER A CA 1
ATOM 1090 C C . SER A 1 142 ? -17.726 12.072 11.220 1.00 91.94 142 SER A C 1
ATOM 1092 O O . SER A 1 142 ? -17.336 11.006 10.746 1.00 91.94 142 SER A O 1
ATOM 1094 N N . LEU A 1 143 ? -17.706 13.206 10.513 1.00 93.31 143 LEU A N 1
ATOM 1095 C CA . LEU A 1 143 ? -17.160 13.270 9.151 1.00 93.31 143 LEU A CA 1
ATOM 1096 C C . LEU A 1 143 ? -15.669 12.883 9.114 1.00 93.31 143 LEU A C 1
ATOM 1098 O O . LEU A 1 143 ? -15.234 12.133 8.249 1.00 93.31 143 LEU A O 1
ATOM 1102 N N . SER A 1 144 ? -14.900 13.334 10.112 1.00 92.62 144 SER A N 1
ATOM 1103 C CA . SER A 1 144 ? -13.479 12.992 10.274 1.00 92.62 144 SER A CA 1
ATOM 1104 C C . SER A 1 144 ? -13.250 11.481 10.400 1.00 92.62 144 SER A C 1
ATOM 1106 O O . SER A 1 144 ? -12.272 10.958 9.870 1.00 92.62 144 SER A O 1
ATOM 1108 N N . TYR A 1 145 ? -14.172 10.759 11.044 1.00 91.31 145 TYR A N 1
ATOM 1109 C CA . TYR A 1 145 ? -14.096 9.305 11.128 1.00 91.31 145 TYR A CA 1
ATOM 1110 C C . TYR A 1 145 ? -14.241 8.635 9.757 1.00 91.31 145 TYR A C 1
ATOM 1112 O O . TYR A 1 145 ? -13.436 7.774 9.413 1.00 91.31 145 TYR A O 1
ATOM 1120 N N . TRP A 1 146 ? -15.220 9.058 8.958 1.00 94.19 146 TRP A N 1
ATOM 1121 C CA . TRP A 1 146 ? -15.380 8.550 7.596 1.00 94.19 146 TRP A CA 1
ATOM 1122 C C . TRP A 1 146 ? -14.205 8.936 6.695 1.00 94.19 146 TRP A C 1
ATOM 1124 O O . TRP A 1 146 ? -13.782 8.117 5.887 1.00 94.19 146 TRP A O 1
ATOM 1134 N N . GLY A 1 147 ? -13.610 10.116 6.899 1.00 95.50 147 GLY A N 1
ATOM 1135 C CA . GLY A 1 147 ? -12.351 10.500 6.255 1.00 95.50 147 GLY A CA 1
ATOM 1136 C C . GLY A 1 147 ? -11.198 9.549 6.595 1.00 95.50 147 GLY A C 1
ATOM 1137 O O . GLY A 1 147 ? -10.454 9.145 5.707 1.00 95.50 147 GLY A O 1
ATOM 1138 N N . MET A 1 148 ? -11.084 9.118 7.855 1.00 93.81 148 MET A N 1
ATOM 1139 C CA . MET A 1 148 ? -10.096 8.116 8.271 1.00 93.81 148 MET A CA 1
ATOM 1140 C C . MET A 1 148 ? -10.344 6.751 7.613 1.00 93.81 148 MET A C 1
ATOM 1142 O O . MET A 1 148 ? -9.399 6.170 7.078 1.00 93.81 148 MET A O 1
ATOM 1146 N N . VAL A 1 149 ? -11.589 6.258 7.600 1.00 94.25 149 VAL A N 1
ATOM 1147 C CA . VAL A 1 149 ? -11.940 4.984 6.939 1.00 94.25 149 VAL A CA 1
ATOM 1148 C C . VAL A 1 149 ? -11.640 5.059 5.441 1.00 94.25 149 VAL A C 1
ATOM 1150 O O . VAL A 1 149 ? -10.987 4.167 4.904 1.00 94.25 149 VAL A O 1
ATOM 1153 N N . ALA A 1 150 ? -12.040 6.148 4.779 1.00 96.81 150 ALA A N 1
ATOM 1154 C CA . ALA A 1 150 ? -11.756 6.385 3.368 1.00 96.81 150 ALA A CA 1
ATOM 1155 C C . ALA A 1 150 ? -10.248 6.425 3.082 1.00 96.81 150 ALA A C 1
ATOM 1157 O O . ALA A 1 150 ? -9.812 5.845 2.094 1.00 96.81 150 ALA A O 1
ATOM 1158 N N . ALA A 1 151 ? -9.438 7.029 3.958 1.00 95.88 151 ALA A N 1
ATOM 1159 C CA . ALA A 1 151 ? -7.984 7.042 3.810 1.00 95.88 151 ALA A CA 1
ATOM 1160 C C . ALA A 1 151 ? -7.367 5.634 3.898 1.00 95.88 151 ALA A C 1
ATOM 1162 O O . ALA A 1 151 ? -6.495 5.297 3.100 1.00 95.88 151 ALA A O 1
ATOM 1163 N N . HIS A 1 152 ? -7.838 4.786 4.819 1.00 95.50 152 HIS A N 1
ATOM 1164 C CA . HIS A 1 152 ? -7.352 3.403 4.931 1.00 95.50 152 HIS A CA 1
ATOM 1165 C C . HIS A 1 152 ? -7.759 2.562 3.715 1.00 95.50 152 HIS A C 1
ATOM 1167 O O . HIS A 1 152 ? -6.936 1.826 3.174 1.00 95.50 152 HIS A O 1
ATOM 1173 N N . LEU A 1 153 ? -9.006 2.699 3.252 1.00 97.44 153 LEU A N 1
ATOM 1174 C CA . LEU A 1 153 ? -9.478 2.025 2.041 1.00 97.44 153 LEU A CA 1
ATOM 1175 C C . LEU A 1 153 ? -8.746 2.516 0.789 1.00 97.44 153 LEU A C 1
ATOM 1177 O O . LEU A 1 153 ? -8.342 1.702 -0.034 1.00 97.44 153 LEU A O 1
ATOM 1181 N N . GLY A 1 154 ? -8.519 3.824 0.669 1.00 97.62 154 GLY A N 1
ATOM 1182 C CA . GLY A 1 154 ? -7.742 4.409 -0.420 1.00 97.62 154 GLY A CA 1
ATOM 1183 C C . GLY A 1 154 ? -6.317 3.864 -0.457 1.00 97.62 154 GLY A C 1
ATOM 1184 O O . GLY A 1 154 ? -5.838 3.484 -1.519 1.00 97.62 154 GLY A O 1
ATOM 1185 N N . LEU A 1 155 ? -5.667 3.722 0.702 1.00 96.88 155 LEU A N 1
ATOM 1186 C CA . LEU A 1 155 ? -4.345 3.103 0.777 1.00 96.88 155 LEU A CA 1
ATOM 1187 C C . LEU A 1 155 ? -4.364 1.630 0.349 1.00 96.88 155 LEU A C 1
ATOM 1189 O O . LEU A 1 155 ? -3.466 1.204 -0.373 1.00 96.88 155 LEU A O 1
ATOM 1193 N N . ALA A 1 156 ? -5.376 0.860 0.759 1.00 97.12 156 ALA A N 1
ATOM 1194 C CA . ALA A 1 156 ? -5.527 -0.523 0.314 1.00 97.12 156 ALA A CA 1
ATOM 1195 C C . ALA A 1 156 ? -5.653 -0.609 -1.218 1.00 97.12 156 ALA A C 1
ATOM 1197 O O . ALA A 1 156 ? -4.958 -1.410 -1.838 1.00 97.12 156 ALA A O 1
ATOM 1198 N N . VAL A 1 157 ? -6.461 0.265 -1.830 1.00 97.38 157 VAL A N 1
ATOM 1199 C CA . VAL A 1 157 ? -6.591 0.365 -3.294 1.00 97.38 157 VAL A CA 1
ATOM 1200 C C . VAL A 1 157 ? -5.250 0.705 -3.951 1.00 97.38 157 VAL A C 1
ATOM 1202 O O . VAL A 1 157 ? -4.870 0.054 -4.923 1.00 97.38 157 VAL A O 1
ATOM 1205 N N . THR A 1 158 ? -4.497 1.664 -3.406 1.00 96.75 158 THR A N 1
ATOM 1206 C CA . THR A 1 158 ? -3.163 2.020 -3.917 1.00 96.75 158 THR A CA 1
ATOM 1207 C C . THR A 1 158 ? -2.199 0.836 -3.867 1.00 96.75 158 THR A C 1
ATOM 1209 O O . THR A 1 158 ? -1.520 0.563 -4.854 1.00 96.75 158 THR A O 1
ATOM 1212 N N . ILE A 1 159 ? -2.152 0.098 -2.752 1.00 95.69 159 ILE A N 1
ATOM 1213 C CA . ILE A 1 159 ? -1.286 -1.084 -2.610 1.00 95.69 159 ILE A CA 1
ATOM 1214 C C . ILE A 1 159 ? -1.675 -2.164 -3.624 1.00 95.69 159 ILE A C 1
ATOM 1216 O O . ILE A 1 159 ? -0.790 -2.752 -4.241 1.00 95.69 159 ILE A O 1
ATOM 1220 N N . THR A 1 160 ? -2.972 -2.402 -3.843 1.00 95.25 160 THR A N 1
ATOM 1221 C CA . THR A 1 160 ? -3.444 -3.322 -4.888 1.00 95.25 160 THR A CA 1
ATOM 1222 C C . THR A 1 160 ? -2.976 -2.878 -6.274 1.00 95.25 160 THR A C 1
ATOM 1224 O O . THR A 1 160 ? -2.423 -3.693 -7.009 1.00 95.25 160 THR A O 1
ATOM 1227 N N . GLY A 1 161 ? -3.129 -1.595 -6.616 1.00 94.25 161 GLY A N 1
ATOM 1228 C CA . GLY A 1 161 ? -2.666 -1.049 -7.894 1.00 94.25 161 GLY A CA 1
ATOM 1229 C C . GLY A 1 161 ? -1.166 -1.253 -8.110 1.00 94.25 161 GLY A C 1
ATOM 1230 O O . GLY A 1 161 ? -0.764 -1.746 -9.160 1.00 94.25 161 GLY A O 1
ATOM 1231 N N . ILE A 1 162 ? -0.346 -0.965 -7.093 1.00 92.69 162 ILE A N 1
ATOM 1232 C CA . ILE A 1 162 ? 1.106 -1.201 -7.133 1.00 92.69 162 ILE A CA 1
ATOM 1233 C C . ILE A 1 162 ? 1.403 -2.696 -7.305 1.00 92.69 162 ILE A C 1
ATOM 1235 O O . ILE A 1 162 ? 2.167 -3.070 -8.189 1.00 92.69 162 ILE A O 1
ATOM 1239 N N . ALA A 1 163 ? 0.773 -3.566 -6.512 1.00 92.50 163 ALA A N 1
ATOM 1240 C CA . ALA A 1 163 ? 1.028 -5.005 -6.532 1.00 92.50 163 ALA A CA 1
ATOM 1241 C C . ALA A 1 163 ? 0.725 -5.650 -7.893 1.00 92.50 163 ALA A C 1
ATOM 1243 O O . ALA A 1 163 ? 1.464 -6.538 -8.319 1.00 92.50 163 ALA A O 1
ATOM 1244 N N . PHE A 1 164 ? -0.333 -5.216 -8.581 1.00 91.75 164 PHE A N 1
ATOM 1245 C CA . PHE A 1 164 ? -0.649 -5.705 -9.923 1.00 91.75 164 PHE A CA 1
ATOM 1246 C C . PHE A 1 164 ? 0.218 -5.040 -10.993 1.00 91.75 164 PHE A C 1
ATOM 1248 O O . PHE A 1 164 ? 0.853 -5.742 -11.777 1.00 91.75 164 PHE A O 1
ATOM 1255 N N . SER A 1 165 ? 0.321 -3.706 -10.981 1.00 90.19 165 SER A N 1
ATOM 1256 C CA . SER A 1 165 ? 1.096 -2.955 -11.976 1.00 90.19 165 SER A CA 1
ATOM 1257 C C . SER A 1 165 ? 2.559 -3.373 -11.991 1.00 90.19 165 SER A C 1
ATOM 1259 O O . SER A 1 165 ? 3.150 -3.474 -13.056 1.00 90.19 165 SER A O 1
ATOM 1261 N N . GLN A 1 166 ? 3.158 -3.623 -10.835 1.00 87.25 166 GLN A N 1
ATOM 1262 C CA . GLN A 1 166 ? 4.576 -3.933 -10.752 1.00 87.25 166 GLN A CA 1
ATOM 1263 C C . GLN A 1 166 ? 4.911 -5.368 -11.174 1.00 87.25 166 GLN A C 1
ATOM 1265 O O . GLN A 1 166 ? 5.996 -5.627 -11.678 1.00 87.25 166 GLN A O 1
ATOM 1270 N N . ASN A 1 167 ? 3.997 -6.315 -10.952 1.00 87.50 167 ASN A N 1
ATOM 1271 C CA . ASN A 1 167 ? 4.288 -7.735 -11.151 1.00 87.50 167 ASN A CA 1
ATOM 1272 C C . ASN A 1 167 ? 3.769 -8.279 -12.489 1.00 87.50 167 ASN A C 1
ATOM 1274 O O . ASN A 1 167 ? 4.350 -9.232 -13.003 1.00 87.50 167 ASN A O 1
ATOM 1278 N N . TYR A 1 168 ? 2.711 -7.693 -13.058 1.00 86.50 168 TYR A N 1
ATOM 1279 C CA . TYR A 1 168 ? 2.104 -8.171 -14.309 1.00 86.50 168 TYR A CA 1
ATOM 1280 C C . TYR A 1 168 ? 2.334 -7.248 -15.511 1.00 86.50 168 TYR A C 1
ATOM 1282 O O . TYR A 1 168 ? 1.994 -7.623 -16.632 1.00 86.50 168 TYR A O 1
ATOM 1290 N N . SER A 1 169 ? 2.946 -6.072 -15.324 1.00 82.00 169 SER A N 1
ATOM 1291 C CA . SER A 1 169 ? 3.348 -5.248 -16.469 1.00 82.00 169 SER A CA 1
ATOM 1292 C C . SER A 1 169 ? 4.470 -5.920 -17.252 1.00 82.00 169 SER A C 1
ATOM 1294 O O . SER A 1 169 ? 5.450 -6.405 -16.686 1.00 82.00 169 SER A O 1
ATOM 1296 N N . VAL A 1 170 ? 4.337 -5.920 -18.577 1.00 77.19 170 VAL A N 1
ATOM 1297 C CA . VAL A 1 170 ? 5.372 -6.420 -19.482 1.00 77.19 170 VAL A CA 1
ATOM 1298 C C . VAL A 1 170 ? 6.184 -5.246 -20.005 1.00 77.19 170 VAL A C 1
ATOM 1300 O O . VAL A 1 170 ? 5.748 -4.522 -20.896 1.00 77.19 170 VAL A O 1
ATOM 1303 N N . GLU A 1 171 ? 7.390 -5.094 -19.467 1.00 76.25 171 GLU A N 1
ATOM 1304 C CA . GLU A 1 171 ? 8.387 -4.130 -19.930 1.00 76.25 171 GLU A CA 1
ATOM 1305 C C . GLU A 1 171 ? 9.577 -4.873 -20.556 1.00 76.25 171 GLU A C 1
ATOM 1307 O O . GLU A 1 171 ? 10.044 -5.900 -20.047 1.00 76.25 171 GLU A O 1
ATOM 1312 N N . ARG A 1 172 ? 10.026 -4.411 -21.729 1.00 71.62 172 ARG A N 1
ATOM 1313 C CA . ARG A 1 172 ? 11.113 -5.030 -22.502 1.00 71.62 172 ARG A CA 1
ATOM 1314 C C . ARG A 1 172 ? 12.036 -3.951 -23.056 1.00 71.62 172 ARG A C 1
ATOM 1316 O O . ARG A 1 172 ? 11.744 -3.364 -24.094 1.00 71.62 172 ARG A O 1
ATOM 1323 N N . ASP A 1 173 ? 13.187 -3.787 -22.416 1.00 79.38 173 ASP A N 1
ATOM 1324 C CA . ASP A 1 173 ? 14.275 -2.970 -22.947 1.00 79.38 173 ASP A CA 1
ATOM 1325 C C . ASP A 1 173 ? 15.054 -3.754 -24.005 1.00 79.38 173 ASP A C 1
ATOM 1327 O O . ASP A 1 173 ? 15.850 -4.647 -23.704 1.00 79.38 173 ASP A O 1
ATOM 1331 N N . VAL A 1 174 ? 14.815 -3.432 -25.276 1.00 83.12 174 VAL A N 1
ATOM 1332 C CA . VAL A 1 174 ? 15.505 -4.044 -26.417 1.00 83.12 174 VAL A CA 1
ATOM 1333 C C . VAL A 1 174 ? 16.219 -2.990 -27.247 1.00 83.12 174 VAL A C 1
ATOM 1335 O O . VAL A 1 174 ? 15.644 -1.986 -27.660 1.00 83.12 174 VAL A O 1
ATOM 1338 N N . ARG A 1 175 ? 17.495 -3.242 -27.547 1.00 84.62 175 ARG A N 1
ATOM 1339 C CA . ARG A 1 175 ? 18.247 -2.440 -28.512 1.00 84.62 175 ARG A CA 1
ATOM 1340 C C . ARG A 1 175 ? 17.882 -2.891 -29.922 1.00 84.62 175 ARG A C 1
ATOM 1342 O O . ARG A 1 175 ? 18.236 -4.000 -30.309 1.00 84.62 175 ARG A O 1
ATOM 1349 N N . MET A 1 176 ? 17.220 -2.021 -30.677 1.00 87.88 176 MET A N 1
ATOM 1350 C CA . MET A 1 176 ? 16.760 -2.300 -32.039 1.00 87.88 176 MET A CA 1
ATOM 1351 C C . MET A 1 176 ? 17.548 -1.483 -33.069 1.00 87.88 176 MET A C 1
ATOM 1353 O O . MET A 1 176 ? 17.909 -0.329 -32.829 1.00 87.88 176 MET A O 1
ATOM 1357 N N . ARG A 1 177 ? 17.836 -2.085 -34.222 1.00 89.06 177 ARG A N 1
ATOM 1358 C CA . ARG A 1 177 ? 18.309 -1.425 -35.446 1.00 89.06 177 ARG A CA 1
ATOM 1359 C C . ARG A 1 177 ? 17.140 -1.218 -36.405 1.00 89.06 177 ARG A C 1
ATOM 1361 O O . ARG A 1 177 ? 16.125 -1.899 -36.303 1.00 89.06 177 ARG A O 1
ATOM 1368 N N . ALA A 1 178 ? 17.276 -0.265 -37.325 1.00 90.00 178 ALA A N 1
ATOM 1369 C CA . ALA A 1 178 ? 16.287 -0.032 -38.376 1.00 90.00 178 ALA A CA 1
ATOM 1370 C C . ALA A 1 178 ? 15.976 -1.343 -39.129 1.00 90.00 178 ALA A C 1
ATOM 1372 O O . ALA A 1 178 ? 16.890 -2.013 -39.609 1.00 90.00 178 ALA A O 1
ATOM 1373 N N . GLY A 1 179 ? 14.698 -1.710 -39.195 1.00 88.94 179 GLY A N 1
ATOM 1374 C CA . GLY A 1 179 ? 14.192 -2.975 -39.734 1.00 88.94 179 GLY A CA 1
ATOM 1375 C C . GLY A 1 179 ? 13.970 -4.086 -38.698 1.00 88.94 179 GLY A C 1
ATOM 1376 O O . GLY A 1 179 ? 13.226 -5.027 -38.986 1.00 88.94 179 GLY A O 1
ATOM 1377 N N . ASP A 1 180 ? 14.540 -3.989 -37.492 1.00 91.81 180 ASP A N 1
ATOM 1378 C CA . ASP A 1 180 ? 14.337 -4.994 -36.445 1.00 91.81 180 ASP A CA 1
ATOM 1379 C C . ASP A 1 180 ? 12.876 -5.009 -35.987 1.00 91.81 180 ASP A C 1
ATOM 1381 O O . ASP A 1 180 ? 12.182 -3.989 -35.976 1.00 91.81 180 ASP A O 1
ATOM 1385 N N . SER A 1 181 ? 12.396 -6.182 -35.574 1.00 91.38 181 SER A N 1
ATOM 1386 C CA . SER A 1 181 ? 11.054 -6.337 -35.018 1.00 91.38 181 SER A CA 1
ATOM 1387 C C . SER A 1 181 ? 11.084 -7.087 -33.695 1.00 91.38 181 SER A C 1
ATOM 1389 O O . SER A 1 181 ? 11.716 -8.135 -33.588 1.00 91.38 181 SER A O 1
ATOM 1391 N N . VAL A 1 182 ? 10.348 -6.588 -32.707 1.00 90.75 182 VAL A N 1
ATOM 1392 C CA . VAL A 1 182 ? 10.119 -7.244 -31.419 1.00 90.75 182 VAL A CA 1
ATOM 1393 C C . VAL A 1 182 ? 8.636 -7.561 -31.279 1.00 90.75 182 VAL A C 1
ATOM 1395 O O . VAL A 1 182 ? 7.779 -6.798 -31.716 1.00 90.75 182 VAL A O 1
ATOM 1398 N N . THR A 1 183 ? 8.321 -8.722 -30.716 1.00 88.94 183 THR A N 1
ATOM 1399 C CA . THR A 1 183 ? 6.935 -9.116 -30.437 1.00 88.94 183 THR A CA 1
ATOM 1400 C C . THR A 1 183 ? 6.694 -9.020 -28.934 1.00 88.94 183 THR A C 1
ATOM 1402 O O . THR A 1 183 ? 7.472 -9.573 -28.155 1.00 88.94 183 THR A O 1
ATOM 1405 N N . ILE A 1 184 ? 5.649 -8.298 -28.535 1.00 85.75 184 ILE A N 1
ATOM 1406 C CA . ILE A 1 184 ? 5.187 -8.164 -27.150 1.00 85.75 184 ILE A CA 1
ATOM 1407 C C . ILE A 1 184 ? 3.724 -8.614 -27.138 1.00 85.75 184 ILE A C 1
ATOM 1409 O O . ILE A 1 184 ? 2.874 -7.961 -27.743 1.00 85.75 184 ILE A O 1
ATOM 1413 N N . HIS A 1 185 ? 3.446 -9.747 -26.485 1.00 84.56 185 HIS A N 1
ATOM 1414 C CA . HIS A 1 185 ? 2.168 -10.460 -26.611 1.00 84.56 185 HIS A CA 1
ATOM 1415 C C . HIS A 1 185 ? 1.774 -10.658 -28.084 1.00 84.56 185 HIS A C 1
ATOM 1417 O O . HIS A 1 185 ? 2.565 -11.201 -28.854 1.00 84.56 185 HIS A O 1
ATOM 1423 N N . ASP A 1 186 ? 0.590 -10.195 -28.479 1.00 87.12 186 ASP A N 1
ATOM 1424 C CA . ASP A 1 186 ? 0.046 -10.360 -29.827 1.00 87.12 186 ASP A CA 1
ATOM 1425 C C . ASP A 1 186 ? 0.465 -9.230 -30.782 1.00 87.12 186 ASP A C 1
ATOM 1427 O O . ASP A 1 186 ? 0.095 -9.224 -31.957 1.00 87.12 186 ASP A O 1
ATOM 1431 N N . TYR A 1 187 ? 1.259 -8.268 -30.302 1.00 88.19 187 TYR A N 1
ATOM 1432 C CA . TYR A 1 187 ? 1.694 -7.113 -31.079 1.00 88.19 187 TYR A CA 1
ATOM 1433 C C . TYR A 1 187 ? 3.131 -7.274 -31.560 1.00 88.19 187 TYR A C 1
ATOM 1435 O O . TYR A 1 187 ? 4.049 -7.557 -30.789 1.00 88.19 187 TYR A O 1
ATOM 1443 N N . ARG A 1 188 ? 3.343 -7.022 -32.854 1.00 90.44 188 ARG A N 1
ATOM 1444 C CA . ARG A 1 188 ? 4.671 -6.912 -33.459 1.00 90.44 188 ARG A CA 1
ATOM 1445 C C . ARG A 1 188 ? 5.012 -5.443 -33.662 1.00 90.44 188 ARG A C 1
ATOM 1447 O O . ARG A 1 188 ? 4.384 -4.762 -34.466 1.00 90.44 188 ARG A O 1
ATOM 1454 N N . PHE A 1 189 ? 6.046 -4.987 -32.975 1.00 90.31 189 PHE A N 1
ATOM 1455 C CA . PHE A 1 189 ? 6.627 -3.666 -33.150 1.00 90.31 189 PHE A CA 1
ATOM 1456 C C . PHE A 1 189 ? 7.822 -3.778 -34.089 1.00 90.31 189 PHE A C 1
ATOM 1458 O O . PHE A 1 189 ? 8.725 -4.573 -33.842 1.00 90.31 189 PHE A O 1
ATOM 1465 N N . THR A 1 190 ? 7.834 -2.990 -35.161 1.00 91.69 190 THR A N 1
ATOM 1466 C CA . THR A 1 190 ? 8.966 -2.903 -36.090 1.00 91.69 190 THR A CA 1
ATOM 1467 C C . THR A 1 190 ? 9.584 -1.525 -35.968 1.00 91.69 190 THR A C 1
ATOM 1469 O O . THR A 1 190 ? 8.911 -0.522 -36.204 1.00 91.69 190 THR A O 1
ATOM 1472 N N . PHE A 1 191 ? 10.864 -1.475 -35.620 1.00 92.12 191 PHE A N 1
ATOM 1473 C CA . PHE A 1 191 ? 11.603 -0.227 -35.561 1.00 92.12 191 PHE A CA 1
ATOM 1474 C C . PHE A 1 191 ? 11.995 0.175 -36.979 1.00 92.12 191 PHE A C 1
ATOM 1476 O O . PHE A 1 191 ? 12.775 -0.521 -37.621 1.00 92.12 191 PHE A O 1
ATOM 1483 N N . ARG A 1 192 ? 11.412 1.254 -37.510 1.00 89.75 192 ARG A N 1
ATOM 1484 C CA . ARG A 1 192 ? 11.629 1.641 -38.910 1.00 89.75 192 ARG A CA 1
ATOM 1485 C C . ARG A 1 192 ? 12.948 2.373 -39.079 1.00 89.75 192 ARG A C 1
ATOM 1487 O O . ARG A 1 192 ? 13.846 1.849 -39.722 1.00 89.75 192 ARG A O 1
ATOM 1494 N N . G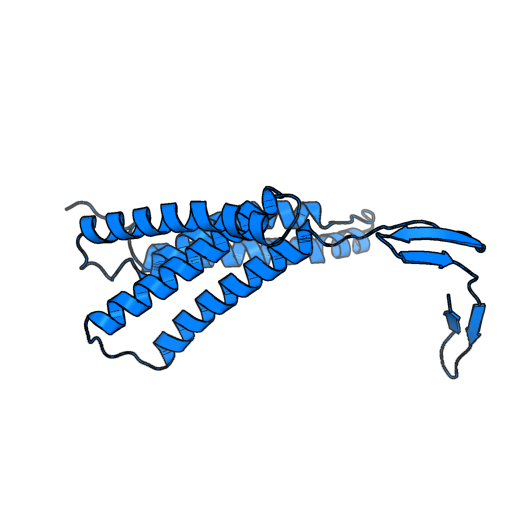LU A 1 193 ? 13.055 3.561 -38.505 1.00 88.88 193 GLU A N 1
ATOM 1495 C CA . GLU A 1 193 ? 14.227 4.427 -38.592 1.00 88.88 193 GLU A CA 1
ATOM 1496 C C . GLU A 1 193 ? 14.086 5.585 -37.601 1.00 88.88 193 GLU A C 1
ATOM 1498 O O . GLU A 1 193 ? 12.982 5.878 -37.158 1.00 88.88 193 GLU A O 1
ATOM 1503 N N . VAL A 1 194 ? 15.188 6.273 -37.300 1.00 89.25 194 VAL A N 1
ATOM 1504 C CA . VAL A 1 194 ? 15.157 7.561 -36.596 1.00 89.25 194 VAL A CA 1
ATOM 1505 C C . VAL A 1 194 ? 15.422 8.657 -37.617 1.00 89.25 194 VAL A C 1
ATOM 1507 O O . VAL A 1 194 ? 16.444 8.617 -38.302 1.00 89.25 194 VAL A O 1
ATOM 1510 N N . ARG A 1 195 ? 14.527 9.637 -37.722 1.00 88.75 195 ARG A N 1
ATOM 1511 C CA . ARG A 1 195 ? 14.711 10.831 -38.553 1.00 88.75 195 ARG A CA 1
ATOM 1512 C C . ARG A 1 195 ? 15.019 12.029 -37.676 1.00 88.75 195 ARG A C 1
ATOM 1514 O O . ARG A 1 195 ? 14.279 12.303 -36.735 1.00 88.75 195 ARG A O 1
ATOM 1521 N N . ASP A 1 196 ? 16.054 12.781 -38.021 1.00 90.19 196 ASP A N 1
ATOM 1522 C CA . ASP A 1 196 ? 16.321 14.051 -37.356 1.00 90.19 196 ASP A CA 1
ATOM 1523 C C . ASP A 1 196 ? 15.258 15.086 -37.738 1.00 90.19 196 ASP A C 1
ATOM 1525 O O . ASP A 1 196 ? 14.956 15.312 -38.912 1.00 90.19 196 ASP A O 1
ATOM 1529 N N . ILE A 1 197 ? 14.699 15.740 -36.727 1.00 91.56 197 ILE A N 1
ATOM 1530 C CA . ILE A 1 197 ? 13.766 16.849 -36.858 1.00 91.56 197 ILE A CA 1
ATOM 1531 C C . ILE A 1 197 ? 14.376 18.096 -36.222 1.00 91.56 197 ILE A C 1
ATOM 1533 O O . ILE A 1 197 ? 14.957 18.066 -35.136 1.00 91.56 197 ILE A O 1
ATOM 1537 N N . THR A 1 198 ? 14.240 19.224 -36.911 1.00 91.56 198 THR A N 1
ATOM 1538 C CA . THR A 1 198 ? 14.594 20.539 -36.370 1.00 91.56 198 THR A CA 1
ATOM 1539 C C . THR A 1 198 ? 13.319 21.359 -36.278 1.00 91.56 198 THR A C 1
ATOM 1541 O O . THR A 1 198 ? 12.710 21.683 -37.295 1.00 91.56 198 THR A O 1
ATOM 1544 N N . GLY A 1 199 ? 12.893 21.644 -35.052 1.00 88.38 199 GLY A N 1
ATOM 1545 C CA . GLY A 1 199 ? 11.776 22.530 -34.765 1.00 88.38 199 GLY A CA 1
ATOM 1546 C C . GLY A 1 199 ? 12.218 23.989 -34.609 1.00 88.38 199 GLY A C 1
ATOM 1547 O O . GLY A 1 199 ? 13.408 24.295 -34.694 1.00 88.38 199 GLY A O 1
ATOM 1548 N N . PRO A 1 200 ? 11.274 24.902 -34.320 1.00 88.00 200 PRO A N 1
ATOM 1549 C CA . PRO A 1 200 ? 11.547 26.340 -34.197 1.00 88.00 200 PRO A CA 1
ATOM 1550 C C . PRO A 1 200 ? 12.606 26.692 -33.141 1.00 88.00 200 PRO A C 1
ATOM 1552 O O . PRO A 1 200 ? 13.264 27.723 -33.230 1.00 88.00 200 PRO A O 1
ATOM 1555 N N . ASN A 1 201 ? 12.756 25.841 -32.127 1.00 90.12 201 ASN A N 1
ATOM 1556 C CA . ASN A 1 201 ? 13.614 26.050 -30.964 1.00 90.12 201 ASN A CA 1
ATOM 1557 C C . ASN A 1 201 ? 14.205 24.742 -30.399 1.00 90.12 201 ASN A C 1
ATOM 1559 O O . ASN A 1 201 ? 14.684 24.732 -29.267 1.00 90.12 201 ASN A O 1
ATOM 1563 N N . TYR A 1 202 ? 14.178 23.635 -31.151 1.00 89.19 202 TYR A N 1
ATOM 1564 C CA . TYR A 1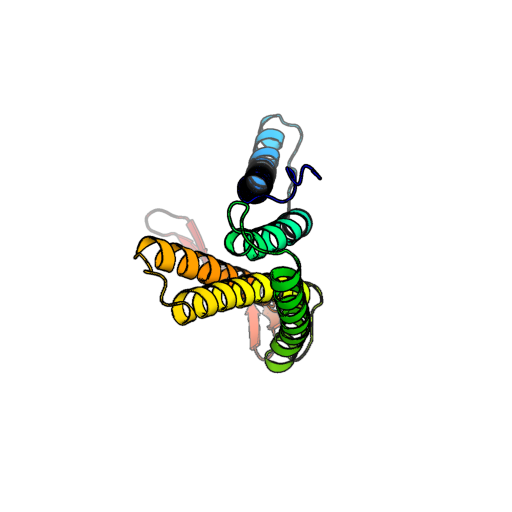 202 ? 14.770 22.364 -30.720 1.00 89.19 202 TYR A CA 1
ATOM 1565 C C . TYR A 1 202 ? 15.300 21.543 -31.900 1.00 89.19 202 TYR A C 1
ATOM 1567 O O . TYR A 1 202 ? 14.840 21.679 -33.032 1.00 89.19 202 TYR A O 1
ATOM 1575 N N . ARG A 1 203 ? 16.261 20.661 -31.621 1.00 89.25 203 ARG A N 1
ATOM 1576 C CA . ARG A 1 203 ? 16.664 19.555 -32.498 1.00 89.25 203 ARG A CA 1
ATOM 1577 C C . ARG A 1 203 ? 16.371 18.252 -31.767 1.00 89.25 203 ARG A C 1
ATOM 1579 O O . ARG A 1 203 ? 16.608 18.174 -30.564 1.00 89.25 203 ARG A O 1
ATOM 1586 N N . GLY A 1 204 ? 15.854 17.257 -32.470 1.00 87.88 204 GLY A N 1
ATOM 1587 C CA . GLY A 1 204 ? 15.557 15.944 -31.905 1.00 87.88 204 GLY A CA 1
ATOM 1588 C C . GLY A 1 204 ? 15.510 14.870 -32.982 1.00 87.88 204 GLY A C 1
ATOM 1589 O O . GLY A 1 204 ? 15.597 15.182 -34.163 1.00 87.88 204 GLY A O 1
ATOM 1590 N N . GLY A 1 205 ? 15.357 13.617 -32.571 1.00 85.19 205 GLY A N 1
ATOM 1591 C CA . GLY A 1 205 ? 15.049 12.505 -33.467 1.00 85.19 205 GLY A CA 1
ATOM 1592 C C . GLY A 1 205 ? 13.597 12.068 -33.279 1.00 85.19 205 GLY A C 1
ATOM 1593 O O . GLY A 1 205 ? 13.107 12.052 -32.150 1.00 85.19 205 GLY A O 1
ATOM 1594 N N . VAL A 1 206 ? 12.915 11.717 -34.366 1.00 82.06 206 VAL A N 1
ATOM 1595 C CA . VAL A 1 206 ? 11.614 11.035 -34.357 1.00 82.06 206 VAL A CA 1
ATOM 1596 C C . VAL A 1 206 ? 11.832 9.592 -34.804 1.00 82.06 206 VAL A C 1
ATOM 1598 O O . VAL A 1 206 ? 12.493 9.368 -35.818 1.00 82.06 206 VAL A O 1
ATOM 1601 N N . ALA A 1 207 ? 11.333 8.638 -34.021 1.00 76.88 207 ALA A N 1
ATOM 1602 C CA . ALA A 1 207 ? 11.471 7.194 -34.229 1.00 76.88 207 ALA A CA 1
ATOM 1603 C C . ALA A 1 207 ? 10.126 6.561 -34.611 1.00 76.88 207 ALA A C 1
ATOM 1605 O O . ALA A 1 207 ? 9.093 7.093 -34.141 1.00 76.88 207 ALA A O 1
#

Foldseek 3Di:
DPPVVCLFLVNLVVLLVVLVVVLVVQVVCLPCVQVVCVVVVVDGDHRDPVSNLVSCLVSLLVNLVSLLCSLVRDGPDDDVVVSVVLLVVLQVQLLCQLQVVCVVPDPDDDPQSSSLSSSLSSLLSSLVVSVVVCVVVVHDDDPVSVVSSVVSNVVSVVSNCCSCCVPVDDDDDDDDDAQDWDDDPPDIDHRHDWDWDDDPPDIDTDD

InterPro domains:
  IPR003567 Cytochrome c-type biogenesis protein [PTHR43653] (7-202)
  IPR003568 Cytochrome c-type biogenesis protein CcmF [PR01411] (13-30)
  IPR003568 Cytochrome c-type biogenesis protein CcmF [PR01411] (56-75)
  IPR032523 Cytochrome c-type biogenesis protein CcmF, C-terminal [PF16327] (4-205)

Radius of gyration: 23.8 Å; chains: 1; bounding box: 59×43×77 Å

Sequence (207 aa):
RVNNTLWSRESLLLGNNVLLMAAMLVVLLGTLLPLVHKQLGLGSISVGEPFFNTMFTWLMVPFALLLGVGPLVRWGRDRPRNIRKLLWAAAVTTLVLSVLLPWLLEDKIIAMTAVGMAMACWIAVLAVAEAVQRVSRGTKTSLSYWGMVAAHLGLAVTITGIAFSQNYSVERDVRMRAGDSVTIHDYRFTFREVRDITGPNYRGGVA